Protein AF-A0A355SZS7-F1 (afdb_monomer)

Sequence (238 aa):
TENNVDLNRNWLDHTQPHPENPLYEQVHTLLCPKRIDEKAVRRLLNEGARLIAKHGQWALEDAISRGQYSHPDGFHYGGASLEWSTSTLKSIVKHDLASARQVAFVDWHTGPVGDGELIFLNFSPPRSVGRTQAEQWWGRDTLNAAHVDQLWGSKRPTRNGILFWGIEEALSTHATFAGAVVEFRSSSPKSNAADALRVSMLERWLRFEGGLDAPEAASYLAEIREDYAPNRESFRET

Secondary structure (DSSP, 8-state):
-GGGB-HHHH-S-TTSPPPP-HHHHHHHHHHS-SS-SHHHHHHHHHHHHHHHHHH-HHHHHHHHHS-BSS-TTSTTB--SS--HHHHHHHHHHHHHSTT-SEEEEEEEEE-SBSSS-EEEE--SPTTSHHHHHHHHHH-TTTT-HHHHHHHHTSPPPP-SS-HHHHHHHHHTTT-EEEEEEEEE--BPPPSSHHHHHHHHHHHHHIIIII-TTSTTHHHHHHHHHHHHS---HHHH--

Structure (mmCIF, N/CA/C/O backbone):
data_AF-A0A355SZS7-F1
#
_entry.id   AF-A0A355SZS7-F1
#
loop_
_atom_site.group_PDB
_atom_site.id
_atom_site.type_symbol
_atom_site.label_atom_id
_atom_site.label_alt_id
_atom_site.label_comp_id
_atom_site.label_asym_id
_atom_site.label_entity_id
_atom_site.label_seq_id
_atom_site.pdbx_PDB_ins_code
_atom_site.Cartn_x
_atom_site.Cartn_y
_atom_site.Cartn_z
_atom_site.occupancy
_atom_site.B_iso_or_equiv
_atom_site.auth_seq_id
_atom_site.auth_comp_id
_atom_site.auth_asym_id
_atom_site.auth_atom_id
_atom_site.pdbx_PDB_model_num
ATOM 1 N N . THR A 1 1 ? -1.736 -10.071 -3.698 1.00 75.94 1 THR A N 1
ATOM 2 C CA . THR A 1 1 ? -3.171 -10.271 -3.407 1.00 75.94 1 THR A CA 1
ATOM 3 C C . THR A 1 1 ? -3.858 -11.023 -4.538 1.00 75.94 1 THR A C 1
ATOM 5 O O . THR A 1 1 ? -3.297 -11.163 -5.636 1.00 75.94 1 THR A O 1
ATOM 8 N N . GLU A 1 2 ? -5.050 -11.554 -4.277 1.00 90.31 2 GLU A N 1
ATOM 9 C CA . GLU A 1 2 ? -5.927 -12.145 -5.286 1.00 90.31 2 GLU A CA 1
ATOM 10 C C . GLU A 1 2 ? -6.292 -11.119 -6.369 1.00 90.31 2 GLU A C 1
ATOM 12 O O . GLU A 1 2 ? -6.352 -9.921 -6.110 1.00 90.31 2 GLU A O 1
ATOM 17 N N . ASN A 1 3 ? -6.446 -11.577 -7.614 1.00 94.38 3 ASN A N 1
ATOM 18 C CA . ASN A 1 3 ? -6.935 -10.769 -8.746 1.00 94.38 3 ASN A CA 1
ATOM 19 C C . ASN A 1 3 ? -6.256 -9.400 -9.007 1.00 94.38 3 ASN A C 1
ATOM 21 O O . ASN A 1 3 ? -6.799 -8.594 -9.751 1.00 94.38 3 ASN A O 1
ATOM 25 N N . ASN A 1 4 ? -5.049 -9.161 -8.469 1.00 95.75 4 ASN A N 1
ATOM 26 C CA . ASN A 1 4 ? -4.325 -7.878 -8.510 1.00 95.75 4 ASN A CA 1
ATOM 27 C C . ASN A 1 4 ? -5.029 -6.751 -7.738 1.00 95.75 4 ASN A C 1
ATOM 29 O O . ASN A 1 4 ? -4.757 -5.575 -7.958 1.00 95.75 4 ASN A O 1
ATOM 33 N N . VAL A 1 5 ? -5.934 -7.108 -6.829 1.00 97.50 5 VAL A N 1
ATOM 34 C CA . VAL A 1 5 ? -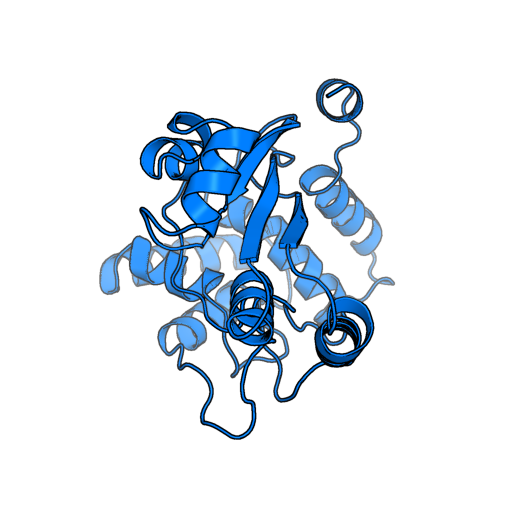6.690 -6.139 -6.049 1.00 97.50 5 VAL A CA 1
ATOM 35 C C . VAL A 1 5 ? -5.985 -5.859 -4.730 1.00 97.50 5 VAL A C 1
ATOM 37 O O . VAL A 1 5 ? -5.712 -6.768 -3.953 1.00 97.50 5 VAL A O 1
ATOM 40 N N . ASP A 1 6 ? -5.674 -4.599 -4.458 1.00 96.94 6 ASP A N 1
ATOM 41 C CA . ASP A 1 6 ? -5.185 -4.142 -3.161 1.00 96.94 6 ASP A CA 1
ATOM 42 C C . ASP A 1 6 ? -6.351 -4.162 -2.158 1.00 96.94 6 ASP A C 1
ATOM 44 O O . ASP A 1 6 ? -7.302 -3.386 -2.274 1.00 96.94 6 ASP A O 1
ATOM 48 N N . LEU A 1 7 ? -6.292 -5.050 -1.159 1.00 96.44 7 LEU A N 1
ATOM 49 C CA . LEU A 1 7 ? -7.351 -5.182 -0.150 1.00 96.44 7 LEU A CA 1
ATOM 50 C C . LEU A 1 7 ? -7.522 -3.909 0.686 1.00 96.44 7 LEU A C 1
ATOM 52 O O . LEU A 1 7 ? -8.631 -3.594 1.110 1.00 96.44 7 LEU A O 1
ATOM 56 N N . ASN A 1 8 ? -6.454 -3.124 0.834 1.00 95.88 8 ASN A N 1
ATOM 57 C CA . ASN A 1 8 ? -6.470 -1.809 1.461 1.00 95.88 8 ASN A CA 1
ATOM 58 C C . ASN A 1 8 ? -6.989 -0.710 0.509 1.00 95.88 8 ASN A C 1
ATOM 60 O O . ASN A 1 8 ? -6.865 0.478 0.801 1.00 95.88 8 ASN A O 1
ATOM 64 N N . ARG A 1 9 ? -7.564 -1.081 -0.639 1.00 97.44 9 ARG A N 1
ATOM 65 C CA . ARG A 1 9 ? -8.425 -0.251 -1.499 1.00 97.44 9 ARG A CA 1
ATOM 66 C C . ARG A 1 9 ? -9.795 -0.895 -1.746 1.00 97.44 9 ARG A C 1
ATOM 68 O O . ARG A 1 9 ? -10.680 -0.264 -2.306 1.00 97.44 9 ARG A O 1
ATOM 75 N N . ASN A 1 10 ? -9.999 -2.137 -1.317 1.00 97.81 10 ASN A N 1
ATOM 76 C CA . ASN A 1 10 ? -11.178 -2.918 -1.670 1.00 97.81 10 ASN A CA 1
ATOM 77 C C . ASN A 1 10 ? -12.319 -2.813 -0.647 1.00 97.81 10 ASN A C 1
ATOM 79 O O . ASN A 1 10 ? -13.441 -3.200 -0.953 1.00 97.81 10 ASN A O 1
ATOM 83 N N . TRP A 1 11 ? -12.100 -2.288 0.567 1.00 97.38 11 TRP A N 1
ATOM 84 C CA . TRP A 1 11 ? -13.194 -2.117 1.535 1.00 97.38 11 TRP A CA 1
ATOM 85 C C . TRP A 1 11 ? -14.069 -0.902 1.197 1.00 97.38 11 TRP A C 1
ATOM 87 O O . TRP A 1 11 ? -14.103 0.090 1.916 1.00 97.38 11 TRP A O 1
ATOM 97 N N . LEU A 1 12 ? -14.801 -0.972 0.090 1.00 95.88 12 LEU A N 1
ATOM 98 C CA . LEU A 1 12 ? -15.722 0.069 -0.357 1.00 95.88 12 LEU A CA 1
ATOM 99 C C . LEU A 1 12 ? -17.141 -0.467 -0.533 1.00 95.88 12 LEU A C 1
ATOM 101 O O . LEU A 1 12 ? -17.385 -1.679 -0.551 1.00 95.88 12 LEU A O 1
ATOM 105 N N . ASP A 1 13 ? -18.087 0.459 -0.673 1.00 95.75 13 ASP A N 1
ATOM 106 C CA . ASP A 1 13 ? -19.373 0.166 -1.293 1.00 95.75 13 ASP A CA 1
ATOM 107 C C . ASP A 1 13 ? -19.205 0.189 -2.819 1.00 95.75 13 ASP A C 1
ATOM 109 O O . ASP A 1 13 ? -19.229 1.242 -3.453 1.00 95.75 13 ASP A O 1
ATOM 113 N N . HIS A 1 14 ? -19.028 -0.992 -3.415 1.00 96.94 14 HIS A N 1
ATOM 114 C CA . HIS A 1 14 ? -18.869 -1.136 -4.865 1.00 96.94 14 HIS A CA 1
ATOM 115 C C . HIS A 1 14 ? -20.171 -0.905 -5.657 1.00 96.94 14 HIS A C 1
ATOM 117 O O . HIS A 1 14 ? -20.149 -1.022 -6.879 1.00 96.94 14 HIS A O 1
ATOM 123 N N . THR A 1 15 ? -21.296 -0.586 -5.002 1.00 96.94 15 THR A N 1
ATOM 124 C CA . THR A 1 15 ? -22.526 -0.151 -5.691 1.00 96.94 15 THR A CA 1
ATOM 125 C C . THR A 1 15 ? -22.519 1.340 -6.037 1.00 96.94 15 THR A C 1
ATOM 127 O O . THR A 1 15 ? -23.306 1.776 -6.877 1.00 96.94 15 THR A O 1
ATOM 130 N N . GLN A 1 16 ? -21.624 2.118 -5.421 1.00 97.06 16 GLN A N 1
ATOM 131 C CA . GLN A 1 16 ? -21.418 3.537 -5.708 1.00 97.06 16 GLN A CA 1
ATOM 132 C C . GLN A 1 16 ? -20.289 3.739 -6.731 1.00 97.06 16 GLN A C 1
ATOM 134 O O . GLN A 1 16 ? -19.442 2.856 -6.895 1.00 97.06 16 GLN A O 1
ATOM 139 N N . PRO A 1 17 ? -20.227 4.906 -7.405 1.00 97.25 17 PRO A N 1
ATOM 140 C CA . PRO A 1 17 ? -19.079 5.260 -8.232 1.00 97.25 17 PRO A CA 1
ATOM 141 C C . PRO A 1 17 ? -17.768 5.164 -7.442 1.00 97.25 17 PRO A C 1
ATOM 143 O O . PRO A 1 17 ? -17.672 5.653 -6.314 1.00 97.25 17 PRO A O 1
ATOM 146 N N . HIS A 1 18 ? -16.745 4.546 -8.035 1.00 97.81 18 HIS A N 1
ATOM 147 C CA . HIS A 1 18 ? -15.437 4.434 -7.391 1.00 97.81 18 HIS A CA 1
ATOM 148 C C . HIS A 1 18 ? -14.692 5.776 -7.359 1.00 97.81 18 HIS A C 1
ATOM 150 O O . HIS A 1 18 ? -14.885 6.607 -8.251 1.00 97.81 18 HIS A O 1
ATOM 156 N N . PRO A 1 19 ? -13.796 5.991 -6.375 1.00 96.50 19 PRO A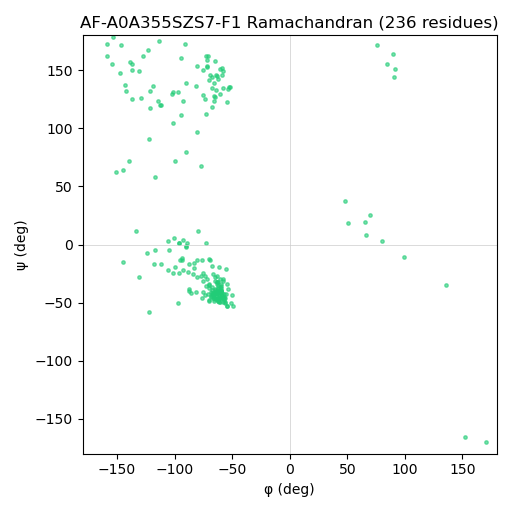 N 1
ATOM 157 C CA . PRO A 1 19 ? -12.959 7.184 -6.320 1.00 96.50 19 PRO A CA 1
ATOM 158 C C . PRO A 1 19 ? -12.152 7.397 -7.608 1.00 96.50 19 PRO A C 1
ATOM 160 O O . PRO A 1 19 ? -11.344 6.553 -8.003 1.00 96.50 19 PRO A O 1
ATOM 163 N N . GLU A 1 20 ? -12.328 8.555 -8.241 1.00 96.00 20 GLU A N 1
ATOM 164 C CA . GLU A 1 20 ? -11.634 8.892 -9.485 1.00 96.00 20 GLU A CA 1
ATOM 165 C C . GLU A 1 20 ? -10.136 9.108 -9.264 1.00 96.00 20 GLU A C 1
ATOM 167 O O . GLU A 1 20 ? -9.725 9.660 -8.239 1.00 96.00 20 GLU A O 1
ATOM 172 N N . ASN A 1 21 ? -9.318 8.740 -10.257 1.00 97.12 21 ASN A N 1
ATOM 173 C CA . ASN A 1 21 ? -7.884 9.033 -10.301 1.00 97.12 21 ASN A CA 1
ATOM 174 C C . ASN A 1 21 ? -7.395 9.439 -11.700 1.00 97.12 21 ASN A C 1
ATOM 176 O O . ASN A 1 21 ? -6.691 8.676 -12.357 1.00 97.12 21 ASN A O 1
ATOM 180 N N . PRO A 1 22 ? -7.745 10.651 -12.175 1.00 95.62 22 PRO A N 1
ATOM 181 C CA . PRO A 1 22 ? -7.471 11.059 -13.554 1.00 95.62 22 PRO A CA 1
ATOM 182 C C . PRO A 1 22 ? -5.975 11.203 -13.874 1.00 95.62 22 PRO A C 1
ATOM 184 O O . PRO A 1 22 ? -5.577 11.064 -15.028 1.00 95.62 22 PRO A O 1
ATOM 187 N N . LEU A 1 23 ? -5.119 11.473 -12.879 1.00 96.94 23 LEU A N 1
ATOM 188 C CA . LEU A 1 23 ? -3.669 11.519 -13.098 1.00 96.94 23 LEU A CA 1
ATOM 189 C C . LEU A 1 23 ? -3.069 10.112 -13.245 1.00 96.94 23 LEU A C 1
ATOM 191 O O . LEU A 1 23 ? -2.051 9.966 -13.920 1.00 96.94 23 LEU A O 1
ATOM 195 N N . TYR A 1 24 ? -3.720 9.081 -12.693 1.00 97.88 24 TYR A N 1
ATOM 196 C CA . TYR A 1 24 ? -3.267 7.700 -12.837 1.00 97.88 24 TYR A CA 1
ATOM 197 C C . TYR A 1 24 ? -3.213 7.246 -14.296 1.00 97.88 24 TYR A C 1
ATOM 199 O O . TYR A 1 24 ? -2.239 6.625 -14.702 1.00 97.88 24 TYR A O 1
ATOM 207 N N . GLU A 1 25 ? -4.204 7.632 -15.105 1.00 94.12 25 GLU A N 1
ATOM 208 C CA . GLU A 1 25 ? -4.234 7.370 -16.553 1.00 94.12 25 GLU A CA 1
ATOM 209 C C . GLU A 1 25 ? -2.923 7.794 -17.238 1.00 94.12 25 GLU A C 1
ATOM 211 O O . GLU A 1 25 ? -2.345 7.064 -18.040 1.00 94.12 25 GLU A O 1
ATOM 216 N N . GLN A 1 26 ? -2.394 8.966 -16.872 1.00 94.38 26 GLN A N 1
ATOM 217 C CA . GLN A 1 26 ? -1.168 9.497 -17.469 1.00 94.38 26 GLN A CA 1
ATOM 218 C C . GLN A 1 26 ? 0.087 8.736 -17.015 1.00 94.38 26 GLN A C 1
ATOM 220 O O . GLN A 1 26 ? 1.057 8.663 -17.772 1.00 94.38 26 GLN A O 1
ATOM 225 N N . VAL A 1 27 ? 0.089 8.166 -15.803 1.00 96.38 27 VAL A N 1
ATOM 226 C CA . VAL A 1 27 ? 1.234 7.401 -15.281 1.00 96.38 27 VAL A CA 1
ATOM 227 C C . VAL A 1 27 ? 1.155 5.909 -15.560 1.00 96.38 27 VAL A C 1
ATOM 229 O O . VAL A 1 27 ? 2.206 5.275 -15.594 1.00 96.38 27 VAL A O 1
ATOM 232 N N . HIS A 1 28 ? -0.026 5.334 -15.805 1.00 97.31 28 HIS A N 1
ATOM 233 C CA . HIS A 1 28 ? -0.208 3.885 -15.967 1.00 97.31 28 HIS A CA 1
ATOM 234 C C . HIS A 1 28 ? 0.775 3.304 -16.983 1.00 97.31 28 HIS A C 1
ATOM 236 O O . HIS A 1 28 ? 1.544 2.406 -16.651 1.00 97.31 28 HIS A O 1
ATOM 242 N N . THR A 1 29 ? 0.869 3.900 -18.174 1.00 93.00 29 THR A N 1
ATOM 243 C CA . THR A 1 29 ? 1.775 3.407 -19.229 1.00 93.00 29 THR A CA 1
ATOM 244 C C . THR A 1 29 ? 3.268 3.592 -18.928 1.00 93.00 29 THR A C 1
ATOM 246 O O . THR A 1 29 ? 4.106 3.048 -19.656 1.00 93.00 29 THR A O 1
ATOM 249 N N . LEU A 1 30 ? 3.617 4.394 -17.915 1.00 96.19 30 LEU A N 1
ATOM 250 C CA . LEU A 1 30 ? 4.983 4.553 -17.409 1.00 96.19 30 LEU A CA 1
ATOM 251 C C . LEU A 1 30 ? 5.296 3.492 -16.347 1.00 96.19 30 LEU A C 1
ATOM 253 O O . LEU A 1 30 ? 6.391 2.937 -16.357 1.00 96.19 30 LEU A O 1
ATOM 257 N N . LEU A 1 31 ? 4.328 3.199 -15.473 1.00 96.81 31 LEU A N 1
ATOM 258 C CA . LEU A 1 31 ? 4.434 2.199 -14.404 1.00 96.81 31 LEU A CA 1
ATOM 259 C C . LEU A 1 31 ? 4.299 0.760 -14.915 1.00 96.81 31 LEU A C 1
ATOM 261 O O . LEU A 1 31 ? 4.838 -0.164 -14.318 1.00 96.81 31 LEU A O 1
ATOM 265 N N . CYS A 1 32 ? 3.586 0.563 -16.023 1.00 97.00 32 CYS A N 1
ATOM 266 C CA . CYS A 1 32 ? 3.222 -0.752 -16.548 1.00 97.00 32 CYS A CA 1
ATOM 267 C C . CYS A 1 32 ? 3.841 -1.013 -17.935 1.00 97.00 32 CYS A C 1
ATOM 269 O O . CYS A 1 32 ? 3.110 -1.223 -18.908 1.00 97.00 32 CYS A O 1
ATOM 271 N N . PRO A 1 33 ? 5.179 -0.964 -18.103 1.00 95.75 33 PRO A N 1
ATOM 272 C CA . PRO A 1 33 ? 5.782 -1.225 -19.399 1.00 95.75 33 PRO A CA 1
ATOM 273 C C . PRO A 1 33 ? 5.763 -2.724 -19.726 1.00 95.75 33 PRO A C 1
ATOM 275 O O . PRO A 1 33 ? 5.922 -3.578 -18.857 1.00 95.75 33 PRO A O 1
ATOM 278 N N . LYS A 1 34 ? 5.686 -3.050 -21.020 1.00 95.44 34 LYS A N 1
ATOM 279 C CA . LYS A 1 34 ? 5.795 -4.439 -21.510 1.00 95.44 34 LYS A CA 1
ATOM 280 C C . LYS A 1 34 ? 7.187 -5.054 -21.324 1.00 95.44 34 LYS A C 1
ATOM 282 O O . LYS A 1 34 ? 7.354 -6.265 -21.419 1.00 95.44 34 LYS A O 1
ATOM 287 N N . ARG A 1 35 ? 8.206 -4.214 -21.126 1.00 94.56 35 ARG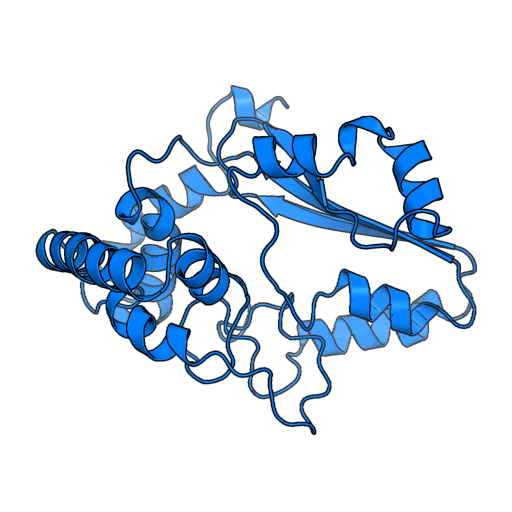 A N 1
ATOM 288 C CA . ARG A 1 35 ? 9.605 -4.595 -20.891 1.00 94.56 35 ARG A CA 1
ATOM 289 C C . ARG A 1 35 ? 10.222 -3.638 -19.885 1.00 94.56 35 ARG A C 1
ATOM 291 O O . ARG A 1 35 ? 10.026 -2.431 -20.004 1.00 94.56 35 ARG A O 1
ATOM 298 N N . ILE A 1 36 ? 10.988 -4.169 -18.940 1.00 95.12 36 ILE A N 1
ATOM 299 C CA . ILE A 1 36 ? 11.702 -3.381 -17.930 1.00 95.12 36 ILE A CA 1
ATOM 300 C C . ILE A 1 36 ? 13.161 -3.255 -18.375 1.00 95.12 36 ILE A C 1
ATOM 302 O O . ILE A 1 36 ? 14.062 -3.899 -17.847 1.00 95.12 36 ILE A O 1
ATOM 306 N N . ASP A 1 37 ? 13.370 -2.454 -19.419 1.00 95.56 37 ASP A N 1
ATOM 307 C CA . ASP A 1 37 ? 14.679 -2.175 -20.009 1.00 95.56 37 ASP A CA 1
ATOM 308 C C . ASP A 1 37 ? 15.091 -0.706 -19.805 1.00 95.56 37 ASP A C 1
ATOM 310 O O . ASP A 1 37 ? 14.325 0.130 -19.314 1.00 95.56 37 ASP A O 1
ATOM 314 N N . GLU A 1 38 ? 16.311 -0.353 -20.214 1.00 96.50 38 GLU A N 1
ATOM 315 C CA . GLU A 1 38 ? 16.805 1.023 -20.098 1.00 96.50 38 GLU A CA 1
ATOM 316 C C . GLU A 1 38 ? 15.921 2.050 -20.818 1.00 96.50 38 GLU A C 1
ATOM 318 O O . GLU A 1 38 ? 15.873 3.218 -20.429 1.00 96.50 38 GLU A O 1
ATOM 323 N N . LYS A 1 39 ? 15.239 1.659 -21.902 1.00 97.25 39 LYS A N 1
ATOM 324 C CA . LYS A 1 39 ? 14.357 2.567 -22.640 1.00 97.25 39 LYS A CA 1
ATOM 325 C C . LYS A 1 39 ? 13.105 2.863 -21.819 1.00 97.25 39 LYS A C 1
ATOM 327 O O . LYS A 1 39 ? 12.707 4.027 -21.758 1.00 97.25 39 LYS A O 1
ATOM 332 N N . ALA A 1 40 ? 12.517 1.853 -21.183 1.00 96.50 40 ALA A N 1
ATOM 333 C CA . ALA A 1 40 ? 11.403 2.027 -20.259 1.00 96.50 40 ALA A CA 1
ATOM 334 C C . ALA A 1 40 ? 11.804 2.904 -19.064 1.00 96.50 40 ALA A C 1
ATOM 336 O O . ALA A 1 40 ? 11.098 3.864 -18.763 1.00 96.50 40 ALA A O 1
ATOM 337 N N . VAL A 1 41 ? 12.976 2.660 -18.467 1.00 96.94 41 VAL A N 1
ATOM 338 C CA . VAL A 1 41 ? 13.508 3.469 -17.355 1.00 96.94 41 VAL A CA 1
ATOM 339 C C . VAL A 1 41 ? 13.726 4.927 -17.771 1.00 96.94 41 VAL A C 1
ATOM 341 O O . VAL A 1 41 ? 13.232 5.840 -17.112 1.00 96.94 41 VAL A O 1
ATOM 344 N N . ARG A 1 42 ? 14.394 5.178 -18.907 1.00 97.62 42 ARG A N 1
ATOM 345 C CA . ARG A 1 42 ? 14.588 6.545 -19.429 1.00 97.62 42 ARG A CA 1
ATOM 346 C C . ARG A 1 42 ? 13.258 7.246 -19.698 1.00 97.62 42 ARG A C 1
ATOM 348 O O . ARG A 1 42 ? 13.126 8.434 -19.414 1.00 97.62 42 ARG A O 1
ATOM 355 N N . ARG A 1 43 ? 12.267 6.528 -20.237 1.00 97.12 43 ARG A N 1
ATOM 356 C CA . ARG A 1 43 ? 10.920 7.069 -20.468 1.00 97.12 43 ARG A CA 1
ATOM 357 C C . ARG A 1 43 ? 10.232 7.425 -19.150 1.00 97.12 43 ARG A C 1
ATOM 359 O O . ARG A 1 43 ? 9.707 8.528 -19.053 1.00 97.12 43 ARG A O 1
ATOM 366 N N . LEU A 1 44 ? 10.267 6.539 -18.154 1.00 97.19 44 LEU A N 1
ATOM 367 C CA . LEU A 1 44 ? 9.701 6.782 -16.826 1.00 97.19 44 LEU A CA 1
ATOM 368 C C . LEU A 1 44 ? 10.288 8.050 -16.197 1.00 97.19 44 LEU A C 1
ATOM 370 O O . LEU A 1 44 ? 9.535 8.919 -15.772 1.00 97.19 44 LEU A O 1
ATOM 374 N N . LEU A 1 45 ? 11.616 8.194 -16.199 1.00 97.38 45 LEU A N 1
ATOM 375 C CA . LEU A 1 45 ? 12.284 9.359 -15.615 1.00 97.38 45 LEU A CA 1
ATOM 376 C C . LEU A 1 45 ? 11.949 10.658 -16.366 1.00 97.38 45 LEU A C 1
ATOM 378 O O . LEU A 1 45 ? 11.607 11.660 -15.742 1.00 97.38 45 LEU A O 1
ATOM 382 N N . ASN A 1 46 ? 11.995 10.642 -17.701 1.00 97.38 46 ASN A N 1
ATOM 383 C CA . ASN A 1 46 ? 11.752 11.837 -18.513 1.00 97.38 46 ASN A CA 1
ATOM 384 C C . ASN A 1 46 ? 10.286 12.290 -18.476 1.00 97.38 46 ASN A C 1
ATOM 386 O O . ASN A 1 46 ? 10.010 13.472 -18.269 1.00 97.38 46 ASN A O 1
ATOM 390 N N . GLU A 1 47 ? 9.338 11.374 -18.685 1.00 97.31 47 GLU A N 1
ATOM 391 C CA . GLU A 1 47 ? 7.911 11.713 -18.653 1.00 97.31 47 GLU A CA 1
ATOM 392 C C . GLU A 1 47 ? 7.437 11.975 -17.221 1.00 97.31 47 GLU A C 1
ATOM 394 O O . GLU A 1 47 ? 6.663 12.904 -16.996 1.00 97.31 47 GLU A O 1
ATOM 399 N N . GLY A 1 48 ? 7.965 11.238 -16.238 1.00 96.94 48 GLY A N 1
ATOM 400 C CA . GLY A 1 48 ? 7.738 11.505 -14.820 1.00 96.94 48 GLY A CA 1
ATOM 401 C C . GLY A 1 48 ? 8.157 12.924 -14.442 1.00 96.94 48 GLY A C 1
ATOM 402 O O . GLY A 1 48 ? 7.358 13.660 -13.872 1.00 96.94 48 GLY A O 1
ATOM 403 N N . ALA A 1 49 ? 9.349 13.369 -14.857 1.00 97.31 49 ALA A N 1
ATOM 404 C CA . ALA A 1 49 ? 9.805 14.742 -14.631 1.00 97.31 49 ALA A CA 1
ATOM 405 C C . ALA A 1 49 ? 8.877 15.795 -15.267 1.00 97.31 49 ALA A C 1
ATOM 407 O O . ALA A 1 49 ? 8.627 16.840 -14.666 1.00 97.31 49 ALA A O 1
ATOM 408 N N . ARG A 1 50 ? 8.312 15.526 -16.452 1.00 97.81 50 ARG A N 1
ATOM 409 C CA . ARG A 1 50 ? 7.326 16.424 -17.085 1.00 97.81 50 ARG A CA 1
ATOM 410 C C . ARG A 1 50 ? 6.010 16.474 -16.316 1.00 97.81 50 ARG A C 1
ATOM 412 O O . ARG A 1 50 ? 5.447 17.555 -16.151 1.00 97.81 50 ARG A O 1
ATOM 419 N N . LEU A 1 51 ? 5.526 15.331 -15.833 1.00 97.44 51 LEU A N 1
ATOM 420 C CA . LEU A 1 51 ? 4.324 15.272 -15.003 1.00 97.44 51 LEU A CA 1
ATOM 421 C C . LEU A 1 51 ? 4.540 15.991 -13.669 1.00 97.44 51 LEU A C 1
ATOM 423 O O . LEU A 1 51 ? 3.674 16.764 -13.267 1.00 97.44 51 LEU A O 1
ATOM 427 N N . ILE A 1 52 ? 5.710 15.831 -13.045 1.00 97.50 52 ILE A N 1
ATOM 428 C CA . ILE A 1 52 ? 6.110 16.571 -11.839 1.00 97.50 52 ILE A CA 1
ATOM 429 C C . ILE A 1 52 ? 6.125 18.076 -12.115 1.00 97.50 52 ILE A C 1
ATOM 431 O O . ILE A 1 52 ? 5.555 18.838 -11.341 1.00 97.50 52 ILE A O 1
ATOM 435 N N . ALA A 1 53 ? 6.711 18.521 -13.229 1.00 98.06 53 ALA A N 1
ATOM 436 C CA . ALA A 1 53 ? 6.744 19.940 -13.584 1.00 98.06 53 ALA A CA 1
ATOM 437 C C . ALA A 1 53 ? 5.340 20.536 -13.805 1.00 98.06 53 ALA A C 1
ATOM 439 O O . ALA A 1 53 ? 5.115 21.710 -13.519 1.00 98.06 53 ALA A O 1
ATOM 440 N N . LYS A 1 54 ? 4.391 19.735 -14.306 1.00 98.00 54 LYS A N 1
ATOM 441 C CA . LYS A 1 54 ? 3.021 20.170 -14.612 1.00 98.00 54 LYS A CA 1
ATOM 442 C C . LYS A 1 54 ? 2.072 20.106 -13.411 1.00 98.00 54 LYS A C 1
ATOM 444 O O . LYS A 1 54 ? 1.239 20.992 -13.250 1.00 98.00 54 LYS A O 1
ATOM 449 N N . HIS A 1 55 ? 2.152 19.041 -12.617 1.00 97.50 55 HIS A N 1
ATOM 450 C CA . HIS A 1 55 ? 1.181 18.715 -11.566 1.00 97.50 55 HIS A CA 1
ATOM 451 C C . HIS A 1 55 ? 1.753 18.848 -10.148 1.00 97.50 55 HIS A C 1
ATOM 453 O O . HIS A 1 55 ? 0.991 18.940 -9.188 1.00 97.50 55 HIS A O 1
ATOM 459 N N . GLY A 1 56 ? 3.079 18.893 -10.012 1.00 97.31 56 GLY A N 1
ATOM 460 C CA . GLY A 1 56 ? 3.792 18.865 -8.741 1.00 97.31 56 GLY A CA 1
ATOM 461 C C . GLY A 1 56 ? 4.159 17.446 -8.299 1.00 97.31 56 GLY A C 1
ATOM 462 O O . GLY A 1 56 ? 3.461 16.479 -8.601 1.00 97.31 56 GLY A O 1
ATOM 463 N N . GLN A 1 57 ? 5.257 17.340 -7.544 1.00 95.06 57 GLN A N 1
ATOM 464 C CA . GLN A 1 57 ? 5.789 16.072 -7.026 1.00 95.06 57 GLN A CA 1
ATOM 465 C C . GLN A 1 57 ? 4.733 15.287 -6.240 1.00 95.06 57 GLN A C 1
ATOM 467 O O . GLN A 1 57 ? 4.450 14.133 -6.547 1.00 95.06 57 GLN A O 1
ATOM 472 N N . TRP A 1 58 ? 4.105 15.945 -5.262 1.00 95.06 58 TRP A N 1
ATOM 473 C CA . TRP A 1 58 ? 3.126 15.301 -4.391 1.00 95.06 58 TRP A CA 1
ATOM 474 C C . TRP A 1 58 ? 1.897 14.794 -5.149 1.00 95.06 58 TRP A C 1
ATOM 476 O O . TRP A 1 58 ? 1.423 13.702 -4.869 1.00 95.06 58 TRP A O 1
ATOM 486 N N . ALA A 1 59 ? 1.396 15.549 -6.131 1.00 96.12 59 ALA A N 1
ATOM 487 C CA . ALA A 1 59 ? 0.246 15.108 -6.918 1.00 96.12 59 ALA A CA 1
ATOM 488 C C . ALA A 1 59 ? 0.545 13.799 -7.660 1.00 96.12 59 ALA A C 1
ATOM 490 O O . ALA A 1 59 ? -0.328 12.940 -7.765 1.00 96.12 59 ALA A O 1
ATOM 491 N N . LEU A 1 60 ? 1.780 13.637 -8.146 1.00 96.12 60 LEU A N 1
ATOM 492 C CA . LEU A 1 60 ? 2.212 12.412 -8.804 1.00 96.12 60 LEU A CA 1
ATOM 493 C C . LEU A 1 60 ? 2.343 11.248 -7.813 1.00 96.12 60 LEU A C 1
ATOM 495 O O . LEU A 1 60 ? 1.809 10.174 -8.076 1.00 96.12 60 LEU A O 1
ATOM 499 N N . GLU A 1 61 ? 3.006 11.461 -6.674 1.00 94.88 61 GLU A N 1
ATOM 500 C CA . GLU A 1 61 ? 3.148 10.445 -5.620 1.00 94.88 61 GLU A CA 1
ATOM 501 C C . GLU A 1 61 ? 1.788 9.970 -5.091 1.00 94.88 61 GLU A C 1
ATOM 503 O O . GLU A 1 61 ? 1.541 8.764 -4.992 1.00 94.88 61 GLU A O 1
ATOM 508 N N . ASP A 1 62 ? 0.881 10.908 -4.808 1.00 96.31 62 ASP A N 1
ATOM 509 C CA . ASP A 1 62 ? -0.485 10.623 -4.375 1.00 96.31 62 ASP A CA 1
ATOM 510 C C . ASP A 1 62 ? -1.239 9.846 -5.459 1.00 96.31 62 ASP A C 1
ATOM 512 O O . ASP A 1 62 ? -1.804 8.797 -5.167 1.00 96.31 62 ASP A O 1
ATOM 516 N N . ALA A 1 63 ? -1.180 10.268 -6.728 1.00 96.94 63 ALA A N 1
ATOM 517 C CA . ALA A 1 63 ? -1.842 9.556 -7.820 1.00 96.94 63 ALA A CA 1
ATOM 518 C C . ALA A 1 63 ? -1.358 8.109 -7.977 1.00 96.94 63 ALA A C 1
ATOM 520 O O . ALA A 1 63 ? -2.186 7.233 -8.221 1.00 96.94 63 ALA A O 1
ATOM 521 N N . ILE A 1 64 ? -0.059 7.845 -7.813 1.00 96.38 64 ILE A N 1
ATOM 522 C CA . ILE A 1 64 ? 0.508 6.491 -7.900 1.00 96.38 64 ILE A CA 1
ATOM 523 C C . ILE A 1 64 ? 0.029 5.622 -6.731 1.00 96.38 64 ILE A C 1
ATOM 525 O O . ILE A 1 64 ? -0.337 4.468 -6.935 1.00 96.38 64 ILE A O 1
ATOM 529 N N . SER A 1 65 ? 0.016 6.166 -5.514 1.00 95.00 65 SER A N 1
ATOM 530 C CA . SER A 1 65 ? -0.114 5.379 -4.280 1.00 95.00 65 SER A CA 1
ATOM 531 C C . SER A 1 65 ? -1.522 5.354 -3.675 1.00 95.00 65 SER A C 1
ATOM 533 O O . SER A 1 65 ? -1.839 4.456 -2.892 1.00 95.00 65 SER A O 1
ATOM 535 N N . ARG A 1 66 ? -2.410 6.291 -4.026 1.00 95.44 66 ARG A N 1
ATOM 536 C CA . ARG A 1 66 ? -3.763 6.392 -3.446 1.00 95.44 66 ARG A CA 1
ATOM 537 C C . ARG A 1 66 ? -4.732 5.293 -3.848 1.00 95.44 66 ARG A C 1
ATOM 539 O O . ARG A 1 66 ? -5.776 5.136 -3.217 1.00 95.44 66 ARG A O 1
ATOM 546 N N . GLY A 1 67 ? -4.376 4.507 -4.854 1.00 96.94 67 GLY A N 1
ATOM 547 C CA . GLY A 1 67 ? -5.242 3.509 -5.464 1.00 96.94 67 GLY A CA 1
ATOM 548 C C . GLY A 1 67 ? -6.073 4.061 -6.617 1.00 96.94 67 GLY A C 1
ATOM 549 O O . GLY A 1 67 ? -6.188 5.273 -6.830 1.00 96.94 67 GLY A O 1
ATOM 550 N N . GLN A 1 68 ? -6.618 3.141 -7.400 1.00 97.50 68 GLN A N 1
ATOM 551 C CA . GLN A 1 68 ? -7.372 3.431 -8.617 1.00 97.50 68 GLN A CA 1
ATOM 552 C C . GLN A 1 68 ? -8.286 2.251 -8.968 1.00 97.50 68 GLN A C 1
ATOM 554 O O . GLN A 1 68 ? -8.096 1.147 -8.463 1.00 97.50 68 GLN A O 1
ATOM 559 N N . TYR A 1 69 ? -9.282 2.489 -9.821 1.00 97.81 69 TYR A N 1
ATOM 560 C CA . TYR A 1 69 ? -10.333 1.511 -10.140 1.00 97.81 69 TYR A CA 1
ATOM 561 C C . TYR A 1 69 ? -10.602 1.392 -11.648 1.00 97.81 69 TYR A C 1
ATOM 563 O O . TYR A 1 69 ? -11.586 0.787 -12.057 1.00 97.81 69 TYR A O 1
ATOM 571 N N . SER A 1 70 ? -9.735 1.965 -12.488 1.00 97.00 70 SER A N 1
ATOM 572 C CA . SER A 1 70 ? -9.894 1.987 -13.949 1.00 97.00 70 SER A CA 1
ATOM 573 C C . SER A 1 70 ? -8.961 1.026 -14.691 1.00 97.00 70 SER A C 1
ATOM 575 O O . SER A 1 70 ? -9.269 0.628 -15.809 1.00 97.00 70 SER A O 1
ATOM 577 N N . HIS A 1 71 ? -7.848 0.623 -14.075 1.00 97.88 71 HIS A N 1
ATOM 578 C CA . HIS A 1 71 ? -6.803 -0.200 -14.682 1.00 97.88 71 HIS A CA 1
ATOM 579 C C . HIS A 1 71 ? -6.604 -1.484 -13.870 1.00 97.88 71 HIS A C 1
ATOM 581 O O . HIS A 1 71 ? -5.806 -1.492 -12.929 1.00 97.88 71 HIS A O 1
ATOM 587 N N . PRO A 1 72 ? -7.306 -2.583 -14.189 1.00 97.19 72 PRO A N 1
ATOM 588 C CA . PRO A 1 72 ? -7.192 -3.830 -13.429 1.00 97.19 72 PRO A CA 1
ATOM 589 C C . PRO A 1 72 ? -5.780 -4.442 -13.432 1.00 97.19 72 PRO A C 1
ATOM 591 O O . PRO A 1 72 ? -5.444 -5.240 -12.559 1.00 97.19 72 PRO A O 1
ATOM 594 N N . ASP A 1 73 ? -4.936 -4.048 -14.384 1.00 97.12 73 ASP A N 1
ATOM 595 C CA . ASP A 1 73 ? -3.542 -4.468 -14.536 1.00 97.12 73 ASP A CA 1
ATOM 596 C C . ASP A 1 73 ? -2.522 -3.492 -13.915 1.00 97.12 73 ASP A C 1
ATOM 598 O O . ASP A 1 73 ? -1.311 -3.688 -14.046 1.00 97.12 73 ASP A O 1
ATOM 602 N N . GLY A 1 74 ? -3.008 -2.414 -13.297 1.00 97.38 74 GLY A N 1
ATOM 603 C CA . GLY A 1 74 ? -2.201 -1.358 -12.706 1.00 97.38 74 GLY A CA 1
ATOM 604 C C . GLY A 1 74 ? -1.867 -1.589 -11.232 1.00 97.38 74 GLY A C 1
ATOM 605 O O . GLY A 1 74 ? -2.377 -2.488 -10.565 1.00 97.38 74 GLY A O 1
ATOM 606 N N . PHE A 1 75 ? -1.011 -0.719 -10.709 1.00 96.62 75 PHE A N 1
ATOM 607 C CA . PHE A 1 75 ? -0.689 -0.614 -9.286 1.00 96.62 75 PHE A CA 1
ATOM 608 C C . PHE A 1 75 ? -1.921 -0.218 -8.465 1.00 96.62 75 PHE A C 1
ATOM 610 O O . PHE A 1 75 ? -2.741 0.588 -8.916 1.00 96.62 75 PHE A O 1
ATOM 617 N N . HIS A 1 76 ? -2.002 -0.755 -7.244 1.00 96.69 76 HIS A N 1
ATOM 618 C CA . HIS A 1 76 ? -3.011 -0.417 -6.232 1.00 96.69 76 HIS A CA 1
ATOM 619 C C . HIS A 1 76 ? -4.455 -0.406 -6.768 1.00 96.69 76 HIS A C 1
ATOM 621 O O . HIS A 1 76 ? -5.263 0.453 -6.399 1.00 96.69 76 HIS A O 1
ATOM 627 N N . TYR A 1 77 ? -4.776 -1.334 -7.675 1.00 98.12 77 TYR A N 1
ATOM 628 C CA . TYR A 1 77 ? -6.129 -1.490 -8.194 1.00 98.12 77 TYR A CA 1
ATOM 629 C C . TYR A 1 77 ? -7.069 -1.930 -7.066 1.00 98.12 77 TYR A C 1
ATOM 631 O O . TYR A 1 77 ? -6.785 -2.903 -6.380 1.00 98.12 77 TYR A O 1
ATOM 639 N N . GLY A 1 78 ? -8.176 -1.225 -6.842 1.00 97.88 78 GLY A N 1
ATOM 640 C CA . GLY A 1 78 ? -9.092 -1.524 -5.733 1.00 97.88 78 GLY A CA 1
ATOM 641 C C . GLY A 1 78 ? -10.203 -2.524 -6.055 1.00 97.88 78 GLY A C 1
ATOM 642 O O . GLY A 1 78 ? -11.004 -2.834 -5.175 1.00 97.88 78 GLY A O 1
ATOM 643 N N . GLY A 1 79 ? -10.248 -3.060 -7.277 1.00 97.44 79 GLY A N 1
ATOM 644 C CA . GLY A 1 79 ? -11.243 -4.054 -7.686 1.00 97.44 79 GLY A CA 1
ATOM 645 C C . GLY A 1 79 ? -12.569 -3.450 -8.155 1.00 97.44 79 GLY A C 1
ATOM 646 O O . GLY A 1 79 ? -12.952 -2.348 -7.771 1.00 97.44 79 GLY A O 1
ATOM 647 N N . ALA A 1 80 ? -13.301 -4.200 -8.981 1.00 96.88 80 ALA A N 1
ATOM 648 C CA . ALA A 1 80 ? -14.636 -3.808 -9.448 1.00 96.88 80 ALA A CA 1
ATOM 649 C C . ALA A 1 80 ? -15.755 -4.260 -8.489 1.00 96.88 80 ALA A C 1
ATOM 651 O O . ALA A 1 80 ? -16.870 -3.750 -8.542 1.00 96.88 80 ALA A O 1
ATOM 652 N N . SER A 1 81 ? -15.445 -5.196 -7.595 1.00 97.00 81 SER A N 1
ATOM 653 C CA . SER A 1 81 ? -16.327 -5.743 -6.567 1.00 97.00 81 SER A CA 1
ATOM 654 C C . SER A 1 81 ? -15.514 -6.088 -5.322 1.00 97.00 81 SER A C 1
ATOM 656 O O . SER A 1 81 ? -14.282 -6.082 -5.362 1.00 97.00 81 SER A O 1
ATOM 658 N N . LEU A 1 82 ? -16.195 -6.441 -4.228 1.00 96.75 82 LEU A N 1
ATOM 659 C CA . LEU A 1 82 ? -15.511 -7.004 -3.068 1.00 96.75 82 LEU A CA 1
ATOM 660 C C . LEU A 1 82 ? -14.807 -8.300 -3.465 1.00 96.75 82 LEU A C 1
ATOM 662 O O . LEU A 1 82 ? -15.423 -9.198 -4.042 1.00 96.75 82 LEU A O 1
ATOM 666 N N . GLU A 1 83 ? -13.534 -8.398 -3.115 1.00 97.88 83 GLU A N 1
ATOM 667 C CA . GLU A 1 83 ? -12.787 -9.639 -3.223 1.00 97.88 83 GLU A CA 1
ATOM 668 C C . GLU A 1 83 ? -13.236 -10.633 -2.152 1.00 97.88 83 GLU A C 1
ATOM 670 O O . GLU A 1 83 ? -13.864 -10.285 -1.137 1.00 97.88 83 GLU A O 1
ATOM 675 N N . TRP A 1 84 ? -12.899 -11.901 -2.379 1.00 97.38 84 TRP A N 1
ATOM 676 C CA . TRP A 1 84 ? -13.230 -12.967 -1.444 1.00 97.38 84 TRP A CA 1
ATOM 677 C C . TRP A 1 84 ? -12.615 -12.717 -0.059 1.00 97.38 84 TRP A C 1
ATOM 679 O O . TRP A 1 84 ? -13.319 -12.888 0.941 1.00 97.38 84 TRP A O 1
ATOM 689 N N . SER A 1 85 ? -11.363 -12.245 0.031 1.00 96.88 85 SER A N 1
ATOM 690 C CA . SER A 1 85 ? -10.721 -12.003 1.333 1.00 96.88 85 SER A CA 1
ATOM 691 C C . SER A 1 85 ? -11.391 -10.862 2.092 1.00 96.88 85 SER A C 1
ATOM 693 O O . SER A 1 85 ? -11.685 -11.006 3.278 1.00 96.88 85 SER A O 1
ATOM 695 N N . THR A 1 86 ? -11.728 -9.760 1.414 1.00 96.94 86 THR A N 1
ATOM 696 C CA . THR A 1 86 ? -12.462 -8.637 2.024 1.00 96.94 86 THR A CA 1
ATOM 697 C C . THR A 1 86 ? -13.841 -9.075 2.513 1.00 96.94 86 THR A C 1
ATOM 699 O O . THR A 1 86 ? -14.246 -8.738 3.624 1.00 96.94 86 THR A O 1
ATOM 702 N N . SER A 1 87 ? -14.566 -9.861 1.712 1.00 97.19 87 SER A N 1
ATOM 703 C CA . SER A 1 87 ? -15.887 -10.395 2.078 1.00 97.19 87 SER A CA 1
ATOM 704 C C . SER A 1 87 ? -15.813 -11.357 3.269 1.00 97.19 87 SER A C 1
ATOM 706 O O . SER A 1 87 ? -16.668 -11.331 4.160 1.00 97.19 87 SER A O 1
ATOM 708 N N . THR A 1 88 ? -14.763 -12.174 3.316 1.00 97.56 88 THR A N 1
ATOM 709 C CA . THR A 1 88 ? -14.485 -13.087 4.429 1.00 97.56 88 THR A CA 1
ATOM 710 C C . THR A 1 88 ? -14.178 -12.305 5.700 1.00 97.56 88 THR A C 1
ATOM 712 O O . THR A 1 88 ? -14.794 -12.555 6.733 1.00 97.56 88 THR A O 1
ATOM 715 N N . LEU A 1 89 ? -13.318 -11.287 5.621 1.00 97.25 89 LEU A N 1
ATOM 716 C CA . LEU A 1 89 ? -12.984 -10.440 6.763 1.00 97.25 89 LEU A CA 1
ATOM 717 C C . LEU A 1 89 ? -14.202 -9.658 7.275 1.00 97.25 89 LEU A C 1
ATOM 719 O O . LEU A 1 89 ? -14.436 -9.619 8.480 1.00 97.25 89 LEU A O 1
ATOM 723 N N . LYS A 1 90 ? -15.039 -9.118 6.377 1.00 97.56 90 LYS A N 1
ATOM 724 C CA . LYS A 1 90 ? -16.339 -8.520 6.735 1.00 97.56 90 LYS A CA 1
ATOM 725 C C . LYS A 1 90 ? -17.220 -9.498 7.513 1.00 97.56 90 LYS A C 1
ATOM 727 O O . LYS A 1 90 ? -17.852 -9.108 8.494 1.00 97.56 90 LYS A O 1
ATOM 732 N N . SER A 1 91 ? -17.254 -10.761 7.093 1.00 98.19 91 SER A N 1
ATOM 733 C CA . SER A 1 91 ? -18.042 -11.802 7.758 1.00 98.19 91 SER A CA 1
ATOM 734 C C . SER A 1 91 ? -17.487 -12.134 9.145 1.00 98.19 91 SER A C 1
ATOM 736 O O . SER A 1 91 ? -18.259 -12.163 10.099 1.00 98.19 91 SER A O 1
ATOM 738 N N . ILE A 1 92 ? -16.166 -12.288 9.286 1.00 97.88 92 ILE A N 1
ATOM 739 C CA . ILE A 1 92 ? -15.493 -12.507 10.580 1.00 97.88 92 ILE A CA 1
ATOM 740 C C . ILE A 1 92 ? -15.800 -11.356 11.542 1.00 97.88 92 ILE A C 1
ATOM 742 O O . ILE A 1 92 ? -16.253 -11.587 12.658 1.00 97.88 92 ILE A O 1
ATOM 746 N N . VAL A 1 93 ? -15.637 -10.106 11.102 1.00 97.81 93 VAL A N 1
ATOM 747 C CA . VAL A 1 93 ? -15.935 -8.927 11.933 1.00 97.81 93 VAL A CA 1
ATOM 748 C C . VAL A 1 93 ? -17.397 -8.926 12.374 1.00 97.81 93 VAL A C 1
ATOM 750 O O . VAL A 1 93 ? -17.693 -8.695 13.542 1.00 97.81 93 VAL A O 1
ATOM 753 N N . LYS A 1 94 ? -18.325 -9.226 11.462 1.00 97.25 94 LYS A N 1
ATOM 754 C CA . LYS A 1 94 ? -19.757 -9.238 11.769 1.00 97.25 94 LYS A CA 1
ATOM 755 C C . LYS A 1 94 ? -20.160 -10.359 12.729 1.00 97.25 94 LYS A C 1
ATOM 757 O O . LYS A 1 94 ? -21.058 -10.146 13.538 1.00 97.25 94 LYS A O 1
ATOM 762 N N . HIS A 1 95 ? -19.584 -11.550 12.592 1.00 97.44 95 HIS A N 1
ATOM 763 C CA . HIS A 1 95 ? -20.027 -12.740 13.318 1.00 97.44 95 HIS A CA 1
ATOM 764 C C . HIS A 1 95 ? -19.202 -12.994 14.576 1.00 97.44 95 HIS A C 1
ATOM 766 O O . HIS A 1 95 ? -19.767 -13.125 15.661 1.00 97.44 95 HIS A O 1
ATOM 772 N N . ASP A 1 96 ? -17.882 -13.001 14.446 1.00 97.94 96 ASP A N 1
ATOM 773 C CA . ASP A 1 96 ? -16.978 -13.436 15.509 1.00 97.94 96 ASP A CA 1
ATOM 774 C C . ASP A 1 96 ? -16.688 -12.300 16.496 1.00 97.94 96 ASP A C 1
ATOM 776 O O . ASP A 1 96 ? -16.405 -12.548 17.668 1.00 97.94 96 ASP A O 1
ATOM 780 N N . LEU A 1 97 ? -16.810 -11.043 16.051 1.00 97.94 97 LEU A N 1
ATOM 781 C CA . LEU A 1 97 ? -16.617 -9.864 16.901 1.00 97.94 97 LEU A CA 1
ATOM 782 C C . LEU A 1 97 ? -17.935 -9.239 17.389 1.00 97.94 97 LEU A C 1
ATOM 784 O O . LEU A 1 97 ? -17.897 -8.228 18.083 1.00 97.94 97 LEU A O 1
ATOM 788 N N . ALA A 1 98 ? -19.091 -9.858 17.117 1.00 96.69 98 ALA A N 1
ATOM 789 C CA . ALA A 1 98 ? -20.418 -9.304 17.431 1.00 96.69 98 ALA A CA 1
ATOM 790 C C . ALA A 1 98 ? -20.643 -8.978 18.920 1.00 96.69 98 ALA A C 1
ATOM 792 O O . ALA A 1 98 ? -21.407 -8.078 19.264 1.00 96.69 98 ALA A O 1
ATOM 793 N N . SER A 1 99 ? -20.011 -9.739 19.819 1.00 97.38 99 SER A N 1
ATOM 794 C CA . SER A 1 99 ? -20.076 -9.525 21.271 1.00 97.38 99 SER A CA 1
ATOM 795 C C . SER A 1 99 ? -18.798 -8.916 21.849 1.00 97.38 99 SER A C 1
ATOM 797 O O . SER A 1 99 ? -18.682 -8.785 23.072 1.00 97.38 99 SER A O 1
ATOM 799 N N . ALA A 1 100 ? -17.818 -8.588 21.003 1.00 98.06 100 ALA A N 1
ATOM 800 C CA . ALA A 1 100 ? -16.595 -7.948 21.449 1.00 98.06 100 ALA A CA 1
ATOM 801 C C . ALA A 1 100 ? -16.922 -6.547 21.974 1.00 98.06 100 ALA A C 1
ATOM 803 O O . ALA A 1 100 ? -17.727 -5.818 21.406 1.00 98.06 100 ALA A O 1
ATOM 804 N N . ARG A 1 101 ? -16.291 -6.165 23.085 1.00 97.50 101 ARG A N 1
ATOM 805 C CA . ARG A 1 101 ? -16.387 -4.800 23.632 1.00 97.50 101 ARG A CA 1
ATOM 806 C C . ARG A 1 101 ? -15.160 -3.964 23.299 1.00 97.50 101 ARG A C 1
ATOM 808 O O . ARG A 1 101 ? -15.227 -2.740 23.298 1.00 97.50 101 ARG A O 1
ATOM 815 N N . GLN A 1 102 ? -14.040 -4.633 23.050 1.00 97.19 102 GLN A N 1
ATOM 816 C CA . GLN A 1 102 ? -12.752 -4.034 22.742 1.00 97.19 102 GLN A CA 1
ATOM 817 C C . GLN A 1 102 ? -12.073 -4.895 21.681 1.00 97.19 102 GLN A C 1
ATOM 819 O O . GLN A 1 102 ? -12.032 -6.117 21.821 1.00 97.19 102 GLN A O 1
ATOM 824 N N . VAL A 1 103 ? -11.559 -4.262 20.632 1.00 98.06 103 VAL A N 1
ATOM 825 C CA . VAL A 1 103 ? -10.865 -4.928 19.529 1.00 98.06 103 VAL A CA 1
ATOM 826 C C . VAL A 1 103 ? -9.528 -4.233 19.298 1.00 98.06 103 VAL A C 1
ATOM 828 O O . VAL A 1 103 ? -9.474 -3.014 19.123 1.00 98.06 103 VAL A O 1
ATOM 831 N N . ALA A 1 104 ? -8.457 -5.027 19.310 1.00 97.75 104 ALA A N 1
ATOM 832 C CA . ALA A 1 104 ? -7.117 -4.608 18.926 1.00 97.75 104 ALA A CA 1
ATOM 833 C C . ALA A 1 104 ? -6.823 -5.097 17.504 1.00 97.75 104 ALA A C 1
ATOM 835 O O . ALA A 1 104 ? -7.045 -6.269 17.200 1.00 97.75 104 ALA A O 1
ATOM 836 N N . PHE A 1 105 ? -6.329 -4.210 16.644 1.00 97.56 105 PHE A N 1
ATOM 837 C CA . PHE A 1 105 ? -6.040 -4.508 15.244 1.00 97.56 105 PHE A CA 1
ATOM 838 C C . PHE A 1 105 ? -4.576 -4.257 14.900 1.00 97.56 105 PHE A C 1
ATOM 840 O O . PHE A 1 105 ? -4.019 -3.200 15.201 1.00 97.56 105 PHE A O 1
ATOM 847 N N . VAL A 1 106 ? -3.973 -5.232 14.230 1.00 97.19 106 VAL A N 1
ATOM 848 C CA . VAL A 1 106 ? -2.618 -5.147 13.695 1.00 97.19 106 VAL A CA 1
ATOM 849 C C . VAL A 1 106 ? -2.641 -5.737 12.292 1.00 97.19 106 VAL A C 1
ATOM 851 O O . VAL A 1 106 ? -3.075 -6.873 12.111 1.00 97.19 106 VAL A O 1
ATOM 854 N N . ASP A 1 107 ? -2.186 -4.957 11.319 1.00 96.56 107 ASP A N 1
ATOM 855 C CA . ASP A 1 107 ? -2.042 -5.359 9.919 1.00 96.56 107 ASP A CA 1
ATOM 856 C C . ASP A 1 107 ? -0.579 -5.186 9.515 1.00 96.56 107 ASP A C 1
ATOM 858 O O . ASP A 1 107 ? -0.055 -4.080 9.614 1.00 96.56 107 ASP A O 1
ATOM 862 N N . TRP A 1 108 ? 0.091 -6.278 9.148 1.00 94.69 108 TRP A N 1
ATOM 863 C CA . TRP A 1 108 ? 1.544 -6.329 8.970 1.00 94.69 108 TRP A CA 1
ATOM 864 C C . TRP A 1 108 ? 1.947 -6.157 7.513 1.00 94.69 108 TRP A C 1
ATOM 866 O O . TRP A 1 108 ? 1.453 -6.864 6.636 1.00 94.69 108 TRP A O 1
ATOM 876 N N . HIS A 1 109 ? 2.909 -5.269 7.285 1.00 95.06 109 HIS A N 1
ATOM 877 C CA . HIS A 1 109 ? 3.440 -4.946 5.966 1.00 95.06 109 HIS A CA 1
ATOM 878 C C . HIS A 1 109 ? 4.962 -4.850 6.013 1.00 95.06 109 HIS A C 1
ATOM 880 O O . HIS A 1 109 ? 5.553 -4.572 7.057 1.00 95.06 109 HIS A O 1
ATOM 886 N N . THR A 1 110 ? 5.591 -5.066 4.867 1.00 94.38 110 THR A N 1
ATOM 887 C CA . THR A 1 110 ? 7.007 -4.785 4.619 1.00 94.38 110 THR A CA 1
ATOM 888 C C . THR A 1 110 ? 7.127 -3.936 3.360 1.00 94.38 110 THR A C 1
ATOM 890 O O . THR A 1 110 ? 6.206 -3.879 2.544 1.00 94.38 110 THR A O 1
ATOM 893 N N . GLY A 1 111 ? 8.274 -3.285 3.168 1.00 91.94 111 GLY A N 1
ATOM 894 C CA . GLY A 1 111 ? 8.562 -2.550 1.937 1.00 91.94 111 GLY A CA 1
ATOM 895 C C . GLY A 1 111 ? 9.187 -1.172 2.110 1.00 91.94 111 GLY A C 1
ATOM 896 O O . GLY A 1 111 ? 10.023 -0.826 1.277 1.00 91.94 111 GLY A O 1
ATOM 897 N N . PRO A 1 112 ? 8.875 -0.360 3.137 1.00 94.06 112 PRO A N 1
ATOM 898 C CA . PRO A 1 112 ? 9.551 0.925 3.304 1.00 94.06 112 PRO A CA 1
ATOM 899 C C . PRO A 1 112 ? 11.067 0.766 3.484 1.00 94.06 112 PRO A C 1
ATOM 901 O O . PRO A 1 112 ? 11.537 -0.258 3.985 1.00 94.06 112 PRO A O 1
ATOM 904 N N . VAL A 1 113 ? 11.837 1.776 3.068 1.00 94.44 113 VAL A N 1
ATOM 905 C CA . VAL A 1 113 ? 13.310 1.740 3.129 1.00 94.44 113 VAL A CA 1
ATOM 906 C C . VAL A 1 113 ? 13.762 1.721 4.573 1.00 94.44 113 VAL A C 1
ATOM 908 O O . VAL A 1 113 ? 13.395 2.623 5.321 1.00 94.44 113 VAL A O 1
ATOM 911 N N . GLY A 1 114 ? 14.606 0.767 4.945 1.00 93.25 114 GLY A N 1
ATOM 912 C CA . GLY A 1 114 ? 15.196 0.644 6.278 1.00 93.25 114 GLY A CA 1
ATOM 913 C C . GLY A 1 114 ? 15.526 -0.805 6.603 1.00 93.25 114 GLY A C 1
ATOM 914 O O . GLY A 1 114 ? 15.581 -1.641 5.701 1.00 93.25 114 GLY A O 1
ATOM 915 N N . ASP A 1 115 ? 15.791 -1.078 7.877 1.00 92.38 115 ASP A N 1
ATOM 916 C CA . ASP A 1 115 ? 16.377 -2.341 8.311 1.00 92.38 115 ASP A CA 1
ATOM 917 C C . ASP A 1 115 ? 15.831 -2.801 9.665 1.00 92.38 115 ASP A C 1
ATOM 919 O O . ASP A 1 115 ? 16.539 -2.875 10.663 1.00 92.38 115 ASP A O 1
ATOM 923 N N . GLY A 1 116 ? 14.532 -3.080 9.679 1.00 90.38 116 GLY A N 1
ATOM 924 C CA . GLY A 1 116 ? 13.820 -3.666 10.805 1.00 90.38 116 GLY A CA 1
ATOM 925 C C . GLY A 1 116 ? 13.049 -2.683 11.676 1.00 90.38 116 GLY A C 1
ATOM 926 O O . GLY A 1 116 ? 12.228 -3.098 12.493 1.00 90.38 116 GLY A O 1
ATOM 927 N N . GLU A 1 117 ? 13.235 -1.372 11.499 1.00 93.19 117 GLU A N 1
ATOM 928 C CA . GLU A 1 117 ? 12.499 -0.413 12.316 1.00 93.19 117 GLU A CA 1
ATOM 929 C C . GLU A 1 117 ? 11.009 -0.394 11.939 1.00 93.19 117 GLU A C 1
ATOM 931 O O . GLU A 1 117 ? 10.635 -0.472 10.765 1.00 93.19 117 GLU A O 1
ATOM 936 N N . LEU A 1 118 ? 10.151 -0.269 12.952 1.00 94.69 118 LEU A N 1
ATOM 937 C CA . LEU A 1 118 ? 8.700 -0.302 12.790 1.00 94.69 118 LEU A CA 1
ATOM 938 C C . LEU A 1 118 ? 8.128 1.093 12.543 1.00 94.69 118 LEU A C 1
ATOM 940 O O . LEU A 1 118 ? 8.474 2.056 13.228 1.00 94.69 118 LEU A O 1
ATOM 944 N N . ILE A 1 119 ? 7.164 1.177 11.631 1.00 96.25 119 ILE A N 1
ATOM 945 C CA . ILE A 1 119 ? 6.322 2.355 11.431 1.00 96.25 119 ILE A CA 1
ATOM 946 C C . ILE A 1 119 ? 4.889 1.982 11.795 1.00 96.25 119 ILE A C 1
ATOM 948 O O . ILE A 1 119 ? 4.305 1.064 11.225 1.00 96.25 119 ILE A O 1
ATOM 952 N N . PHE A 1 120 ? 4.298 2.725 12.730 1.00 96.56 120 PHE A N 1
ATOM 953 C CA . PHE A 1 120 ? 2.927 2.498 13.178 1.00 96.56 120 PHE A CA 1
ATOM 954 C C . PHE A 1 120 ? 1.975 3.509 12.536 1.00 96.56 120 PHE A C 1
ATOM 956 O O . PHE A 1 120 ? 1.877 4.679 12.923 1.00 96.56 120 PHE A O 1
ATOM 963 N N . LEU A 1 121 ? 1.215 3.045 11.553 1.00 94.69 121 LEU A N 1
ATOM 964 C CA . LEU A 1 121 ? 0.170 3.802 10.882 1.00 94.69 121 LEU A CA 1
ATOM 965 C C . LEU A 1 121 ? -1.169 3.594 11.604 1.00 94.69 121 LEU A C 1
ATOM 967 O O . LEU A 1 121 ? -2.031 2.828 11.175 1.00 94.69 121 LEU A O 1
ATOM 971 N N . ASN A 1 122 ? -1.363 4.304 12.719 1.00 95.94 122 ASN A N 1
ATOM 972 C CA . ASN A 1 122 ? -2.697 4.473 13.300 1.00 95.94 122 ASN A CA 1
ATOM 973 C C . ASN A 1 122 ? -3.488 5.496 12.466 1.00 95.94 122 ASN A C 1
ATOM 975 O O . ASN A 1 122 ? -2.993 6.602 12.196 1.00 95.94 122 ASN A O 1
ATOM 979 N N . PHE A 1 123 ? -4.701 5.121 12.059 1.00 94.88 123 PHE A N 1
ATOM 980 C CA . PHE A 1 123 ? -5.589 5.980 11.274 1.00 94.88 123 PHE A CA 1
ATOM 981 C C . PHE A 1 123 ? -6.752 6.573 12.077 1.00 94.88 123 PHE A C 1
ATOM 983 O O . PHE A 1 123 ? -7.482 7.404 11.536 1.00 94.88 123 PHE A O 1
ATOM 990 N N . SER A 1 124 ? -6.917 6.192 13.347 1.00 94.62 124 SER A N 1
ATOM 991 C CA . SER A 1 124 ? -7.963 6.758 14.199 1.00 94.62 124 SER A CA 1
ATOM 992 C C . SER A 1 124 ? -7.743 8.273 14.389 1.00 94.62 124 SER A C 1
ATOM 994 O O . SER A 1 124 ? -6.598 8.721 14.544 1.00 94.62 124 SER A O 1
ATOM 996 N N . PRO A 1 125 ? -8.811 9.093 14.425 1.00 93.12 125 PRO A N 1
ATOM 997 C CA . PRO A 1 125 ? -8.686 10.543 14.556 1.00 93.12 125 PRO A CA 1
ATOM 998 C C . PRO A 1 125 ? -7.930 10.975 15.825 1.00 93.12 125 PRO A C 1
ATOM 1000 O O . PRO A 1 125 ? -8.049 10.314 16.865 1.00 93.12 125 PRO A O 1
ATOM 1003 N N . PRO A 1 126 ? -7.212 12.115 15.808 1.00 91.81 126 PRO A N 1
ATOM 1004 C CA . PRO A 1 126 ? -6.582 12.662 17.007 1.00 91.81 126 PRO A CA 1
ATOM 1005 C C . PRO A 1 126 ? -7.573 12.800 18.171 1.00 91.81 126 PRO A C 1
ATOM 1007 O O . PRO A 1 126 ? -8.673 13.321 17.989 1.00 91.81 126 PRO A O 1
ATOM 1010 N N . ARG A 1 127 ? -7.160 12.389 19.379 1.00 92.88 127 ARG A N 1
ATOM 1011 C CA . ARG A 1 127 ? -7.973 12.397 20.619 1.00 92.88 127 ARG A CA 1
ATOM 1012 C C . ARG A 1 127 ? -9.176 11.436 20.638 1.00 92.88 127 ARG A C 1
ATOM 1014 O O . ARG A 1 127 ? -9.966 11.495 21.576 1.00 92.88 127 ARG A O 1
ATOM 1021 N N . SER A 1 128 ? -9.329 10.560 19.644 1.00 95.88 128 SER A N 1
ATOM 1022 C CA . SER A 1 128 ? -10.287 9.446 19.713 1.00 95.88 128 SER A CA 1
ATOM 1023 C C . SER A 1 128 ? -9.832 8.373 20.712 1.00 95.88 128 SER A C 1
ATOM 1025 O O . SER A 1 128 ? -8.648 8.289 21.043 1.00 95.88 128 SER A O 1
ATOM 1027 N N . VAL A 1 129 ? -10.757 7.508 21.145 1.00 95.50 129 VAL A N 1
ATOM 1028 C CA . VAL A 1 129 ? -10.440 6.353 22.007 1.00 95.50 129 VAL A CA 1
ATOM 1029 C C . VAL A 1 129 ? -9.383 5.458 21.354 1.00 95.50 129 VAL A C 1
ATOM 1031 O O . VAL A 1 129 ? -8.398 5.114 22.004 1.00 95.50 129 VAL A O 1
ATOM 1034 N N . GLY A 1 130 ? -9.540 5.155 20.060 1.00 96.88 130 GLY A N 1
ATOM 1035 C CA . GLY A 1 130 ? -8.591 4.334 19.305 1.00 96.88 130 GLY A CA 1
ATOM 1036 C C . GLY A 1 130 ? -7.192 4.941 19.248 1.00 96.88 130 GLY A C 1
ATOM 1037 O O . GLY A 1 130 ? -6.200 4.247 19.474 1.00 96.88 130 GLY A O 1
ATOM 1038 N N . ARG A 1 131 ? -7.104 6.262 19.049 1.00 97.12 131 ARG A N 1
ATOM 1039 C CA . ARG A 1 131 ? -5.830 6.987 19.077 1.00 97.12 131 ARG A CA 1
ATOM 1040 C C . ARG A 1 131 ? -5.191 6.973 20.463 1.00 97.12 131 ARG A C 1
ATOM 1042 O O . ARG A 1 131 ? -4.010 6.671 20.576 1.00 97.12 131 ARG A O 1
ATOM 1049 N N . THR A 1 132 ? -5.946 7.292 21.513 1.00 97.38 132 THR A N 1
ATOM 1050 C CA . THR A 1 132 ? 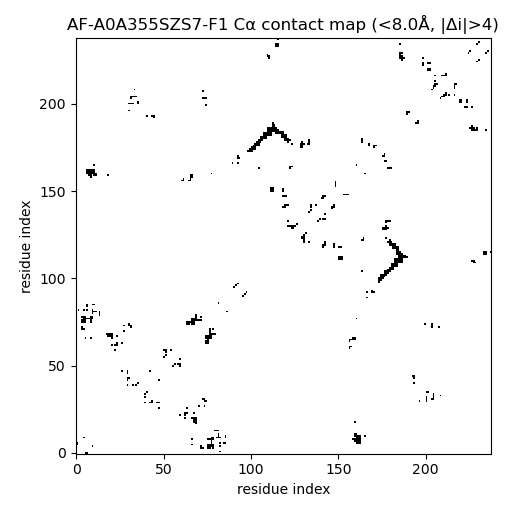-5.428 7.295 22.890 1.00 97.38 132 THR A CA 1
ATOM 1051 C C . THR A 1 132 ? -4.936 5.913 23.305 1.00 97.38 132 THR A C 1
ATOM 1053 O O . THR A 1 132 ? -3.877 5.807 23.918 1.00 97.38 132 THR A O 1
ATOM 1056 N N . GLN A 1 133 ? -5.658 4.855 22.935 1.00 97.75 133 GLN A N 1
ATOM 1057 C CA . GLN A 1 133 ? -5.247 3.486 23.225 1.00 97.75 133 GLN A CA 1
ATOM 1058 C C . GLN A 1 133 ? -3.969 3.096 22.467 1.00 97.75 133 GLN A C 1
ATOM 1060 O O . GLN A 1 133 ? -3.063 2.523 23.067 1.00 97.75 133 GLN A O 1
ATOM 1065 N N . ALA A 1 134 ? -3.853 3.458 21.186 1.00 97.62 134 ALA A N 1
ATOM 1066 C CA . ALA A 1 134 ? -2.638 3.229 20.404 1.00 97.62 134 ALA A CA 1
ATOM 1067 C C . ALA A 1 134 ? -1.426 3.999 20.970 1.00 97.62 134 ALA A C 1
ATOM 1069 O O . ALA A 1 134 ? -0.326 3.454 21.039 1.00 97.62 134 ALA A O 1
ATOM 1070 N N . GLU A 1 135 ? -1.616 5.241 21.436 1.00 97.56 135 GLU A N 1
ATOM 1071 C CA . GLU A 1 135 ? -0.561 6.024 22.102 1.00 97.56 135 GLU A CA 1
ATOM 1072 C C . GLU A 1 135 ? -0.094 5.378 23.414 1.00 97.56 135 GLU A C 1
ATOM 1074 O O . GLU A 1 135 ? 1.082 5.488 23.754 1.00 97.56 135 GLU A O 1
ATOM 1079 N N . GLN A 1 136 ? -0.982 4.693 24.141 1.00 97.62 136 GLN A N 1
ATOM 1080 C CA . GLN A 1 136 ? -0.606 3.921 25.330 1.00 97.62 136 GLN A CA 1
ATOM 1081 C C . GLN A 1 136 ? 0.201 2.666 24.980 1.00 97.62 136 GLN A C 1
ATOM 1083 O O . GLN A 1 136 ? 1.075 2.284 25.752 1.00 97.62 136 GLN A O 1
ATOM 1088 N N . TRP A 1 137 ? -0.084 2.022 23.844 1.00 97.31 137 TRP A N 1
ATOM 1089 C CA . TRP A 1 137 ? 0.623 0.812 23.414 1.00 97.31 137 TRP A CA 1
ATOM 1090 C C . TRP A 1 137 ? 2.015 1.099 22.855 1.00 97.31 137 TRP A C 1
ATOM 1092 O O . TRP A 1 137 ? 2.968 0.414 23.216 1.00 97.31 137 TRP A O 1
ATOM 1102 N N . TRP A 1 138 ? 2.136 2.098 21.980 1.00 96.75 138 TRP A N 1
ATOM 1103 C CA . TRP A 1 138 ? 3.352 2.316 21.184 1.00 96.75 138 TRP A CA 1
ATOM 1104 C C . TRP A 1 138 ? 4.058 3.641 21.470 1.00 96.75 138 TRP A C 1
ATOM 1106 O O . TRP A 1 138 ? 5.143 3.887 20.948 1.00 96.75 138 TRP A O 1
ATOM 1116 N N . GLY A 1 139 ? 3.472 4.488 22.316 1.00 97.12 139 GLY A N 1
ATOM 1117 C CA . GLY A 1 139 ? 4.004 5.801 22.658 1.00 97.12 139 GLY A CA 1
ATOM 1118 C C . GLY A 1 139 ? 3.499 6.906 21.730 1.00 97.12 139 GLY A C 1
ATOM 1119 O O . GLY A 1 139 ? 3.303 6.727 20.527 1.00 97.12 139 GLY A O 1
ATOM 1120 N N . ARG A 1 140 ? 3.288 8.095 22.302 1.00 95.62 140 ARG A N 1
ATOM 1121 C CA . ARG A 1 140 ? 2.780 9.259 21.561 1.00 95.62 140 ARG A CA 1
ATOM 1122 C C . ARG A 1 140 ? 3.749 9.745 20.484 1.00 95.62 140 ARG A C 1
ATOM 1124 O O . ARG A 1 140 ? 3.297 10.116 19.401 1.00 95.62 140 ARG A O 1
ATOM 1131 N N . ASP A 1 141 ? 5.046 9.728 20.772 1.00 95.62 141 ASP A N 1
ATOM 1132 C CA . ASP A 1 141 ? 6.077 10.213 19.849 1.00 95.62 141 ASP A CA 1
ATOM 1133 C C . ASP A 1 141 ? 6.225 9.288 18.636 1.00 95.62 141 ASP A C 1
ATOM 1135 O O . ASP A 1 141 ? 6.307 9.769 17.508 1.00 95.62 141 ASP A O 1
ATOM 1139 N N . THR A 1 142 ? 6.108 7.974 18.840 1.00 95.19 142 THR A N 1
ATOM 1140 C CA . THR A 1 142 ? 6.084 6.958 17.774 1.00 95.19 142 THR A CA 1
ATOM 1141 C C . THR A 1 142 ? 4.929 7.171 16.790 1.00 95.19 142 THR A C 1
ATOM 1143 O O . THR A 1 142 ? 5.061 6.918 15.596 1.00 95.19 142 THR A O 1
ATOM 1146 N N . LEU A 1 143 ? 3.783 7.670 17.267 1.00 95.50 143 LEU A N 1
ATOM 1147 C CA . LEU A 1 143 ? 2.606 7.953 16.434 1.00 95.50 143 LEU A CA 1
ATOM 1148 C C . LEU A 1 143 ? 2.558 9.397 15.914 1.00 95.50 143 LEU A C 1
ATOM 1150 O O . LEU A 1 143 ? 1.559 9.803 15.301 1.00 95.50 143 LEU A O 1
ATOM 1154 N N . ASN A 1 144 ? 3.584 10.205 16.184 1.00 93.50 144 ASN A N 1
ATOM 1155 C CA . ASN A 1 144 ? 3.663 11.569 15.683 1.00 93.50 144 ASN A CA 1
ATOM 1156 C C . ASN A 1 144 ? 3.753 11.562 14.149 1.00 93.50 144 ASN A C 1
ATOM 1158 O O . ASN A 1 144 ? 4.553 10.832 13.570 1.00 93.50 144 ASN A O 1
ATOM 1162 N N . ALA A 1 145 ? 2.948 12.393 13.481 1.00 91.25 145 ALA A N 1
ATOM 1163 C CA . ALA A 1 145 ? 2.892 12.419 12.020 1.00 91.25 145 ALA A CA 1
ATOM 1164 C C . ALA A 1 145 ? 4.248 12.755 11.376 1.00 91.25 145 ALA A C 1
ATOM 1166 O O . ALA A 1 145 ? 4.623 12.110 10.409 1.00 91.25 145 ALA A O 1
ATOM 1167 N N . ALA A 1 146 ? 5.012 13.697 11.942 1.00 91.94 146 ALA A N 1
ATOM 1168 C CA . ALA A 1 146 ? 6.324 14.056 11.406 1.00 91.94 146 ALA A CA 1
ATOM 1169 C C . ALA A 1 146 ? 7.338 12.912 11.554 1.00 91.94 146 ALA A C 1
ATOM 1171 O O . ALA A 1 146 ? 8.146 12.693 10.657 1.00 91.94 146 ALA A O 1
ATOM 1172 N N . HIS A 1 147 ? 7.271 12.166 12.662 1.00 93.75 147 HIS A N 1
ATOM 1173 C CA . HIS A 1 147 ? 8.110 10.987 12.870 1.00 93.75 147 HIS A CA 1
ATOM 1174 C C . HIS A 1 147 ? 7.760 9.871 11.879 1.00 93.75 147 HIS A C 1
ATOM 1176 O O . HIS A 1 147 ? 8.643 9.317 11.228 1.00 93.75 147 HIS A O 1
ATOM 1182 N N . VAL A 1 148 ? 6.466 9.594 11.704 1.00 94.12 148 VAL A N 1
ATOM 1183 C CA . VAL A 1 148 ? 5.988 8.607 10.731 1.00 94.12 148 VAL A CA 1
ATOM 1184 C C . VAL A 1 148 ? 6.389 8.988 9.306 1.00 94.12 148 VAL A C 1
ATOM 1186 O O . VAL A 1 148 ? 6.944 8.153 8.601 1.00 94.12 148 VAL A O 1
ATOM 1189 N N . ASP A 1 149 ? 6.148 10.232 8.888 1.00 91.88 149 ASP A N 1
ATOM 1190 C CA . ASP A 1 149 ? 6.475 10.701 7.536 1.00 91.88 149 ASP A CA 1
ATOM 1191 C C . ASP A 1 149 ? 7.991 10.629 7.271 1.00 91.88 149 ASP A C 1
ATOM 1193 O O . ASP A 1 149 ? 8.415 10.289 6.167 1.00 91.88 149 ASP A O 1
ATOM 1197 N N . GLN A 1 150 ? 8.823 10.890 8.290 1.00 92.25 150 GLN A N 1
ATOM 1198 C CA . GLN A 1 150 ? 10.276 10.740 8.195 1.00 92.25 150 GLN A CA 1
ATOM 1199 C C . GLN A 1 150 ? 10.688 9.286 7.935 1.00 92.25 150 GLN A C 1
ATOM 1201 O O . GLN A 1 150 ? 11.528 9.044 7.071 1.00 92.25 150 GLN A O 1
ATOM 1206 N N . LEU A 1 151 ? 10.119 8.326 8.670 1.00 92.38 151 LEU A N 1
ATOM 1207 C CA . LEU A 1 151 ? 10.433 6.905 8.491 1.00 92.38 151 LEU A CA 1
ATOM 1208 C C . LEU A 1 151 ? 9.874 6.350 7.175 1.00 92.38 151 LEU A C 1
ATOM 1210 O O . LEU A 1 151 ? 10.498 5.496 6.550 1.00 92.38 151 LEU A O 1
ATOM 1214 N N . TRP A 1 152 ? 8.711 6.845 6.753 1.00 87.00 152 TRP A N 1
ATOM 1215 C CA . TRP A 1 152 ? 8.060 6.457 5.504 1.00 87.00 152 TRP A CA 1
ATOM 1216 C C . TRP A 1 152 ? 8.765 7.036 4.268 1.00 87.00 152 TRP A C 1
ATOM 1218 O O . TRP A 1 152 ? 8.687 6.471 3.180 1.00 87.00 152 TRP A O 1
ATOM 1228 N N . GLY A 1 153 ? 9.448 8.174 4.423 1.00 85.69 153 GLY A N 1
ATOM 1229 C CA . GLY A 1 153 ? 10.126 8.887 3.338 1.00 85.69 153 GLY A CA 1
ATOM 1230 C C . GLY A 1 153 ? 9.198 9.745 2.469 1.00 85.69 153 GLY A C 1
ATOM 1231 O O . GLY A 1 153 ? 9.658 10.354 1.507 1.00 85.69 153 GLY A O 1
ATOM 1232 N N . SER A 1 154 ? 7.905 9.820 2.798 1.00 84.00 154 SER A N 1
ATOM 1233 C CA . SER A 1 154 ? 6.936 10.738 2.190 1.00 84.00 154 SER A CA 1
ATOM 1234 C C . SER A 1 154 ? 5.739 10.943 3.126 1.00 84.00 154 SER A C 1
ATOM 1236 O O . SER A 1 154 ? 5.604 10.274 4.150 1.00 84.00 154 SER A O 1
ATOM 1238 N N . LYS A 1 155 ? 4.859 11.880 2.768 1.00 86.44 155 LYS A N 1
ATOM 1239 C CA . LYS A 1 155 ? 3.590 12.106 3.465 1.00 86.44 155 LYS A CA 1
ATOM 1240 C C . LYS A 1 155 ? 2.617 10.969 3.172 1.00 86.44 155 LYS A C 1
ATOM 1242 O O . LYS A 1 155 ? 2.705 10.290 2.149 1.00 86.44 155 LYS A O 1
ATOM 1247 N N . ARG A 1 156 ? 1.624 10.801 4.044 1.00 85.50 156 ARG A N 1
ATOM 1248 C CA . ARG A 1 156 ? 0.546 9.824 3.835 1.00 85.50 156 ARG A CA 1
ATOM 1249 C C . ARG A 1 156 ? -0.322 10.195 2.619 1.00 85.50 156 ARG A C 1
ATOM 1251 O O . ARG A 1 156 ? -0.892 11.288 2.615 1.00 85.50 156 ARG A O 1
ATOM 1258 N N . PRO A 1 157 ? -0.469 9.302 1.624 1.00 88.31 157 PRO A N 1
ATOM 1259 C CA . PRO A 1 157 ? -1.361 9.526 0.490 1.00 88.31 157 PRO A CA 1
ATOM 1260 C C . PRO A 1 157 ? -2.822 9.578 0.920 1.00 88.31 157 PRO A C 1
ATOM 1262 O O . PRO A 1 157 ? -3.217 8.978 1.926 1.00 88.31 157 PRO A O 1
ATOM 1265 N N . THR A 1 158 ? -3.645 10.213 0.095 1.00 89.69 158 THR A N 1
ATOM 1266 C CA . THR A 1 158 ? -5.094 10.032 0.142 1.00 89.69 158 THR A CA 1
ATOM 1267 C C . THR A 1 158 ? -5.378 8.550 -0.071 1.00 89.69 158 THR A C 1
ATOM 1269 O O . THR A 1 158 ? -4.780 7.926 -0.936 1.00 89.69 158 THR A O 1
ATOM 1272 N N . ARG A 1 159 ? -6.258 7.928 0.707 1.00 93.31 159 ARG A N 1
ATOM 1273 C CA . ARG A 1 159 ? -6.645 6.527 0.488 1.00 93.31 159 ARG A CA 1
ATOM 1274 C C . ARG A 1 159 ? -8.141 6.388 0.699 1.00 93.31 159 ARG A C 1
ATOM 1276 O O . ARG A 1 159 ? -8.752 7.205 1.377 1.00 93.31 159 ARG A O 1
ATOM 1283 N N . ASN A 1 160 ? -8.710 5.348 0.109 1.00 94.75 160 ASN A N 1
ATOM 1284 C CA . ASN A 1 160 ? -10.097 4.940 0.294 1.00 94.75 160 ASN A CA 1
ATOM 1285 C C . ASN A 1 160 ? -10.112 3.421 0.446 1.00 94.75 160 ASN A C 1
ATOM 1287 O O . ASN A 1 160 ? -9.248 2.758 -0.121 1.00 94.75 160 ASN A O 1
ATOM 1291 N N . GLY A 1 161 ? -11.069 2.881 1.194 1.00 95.88 161 GLY A N 1
ATOM 1292 C CA . GLY A 1 161 ? -11.255 1.434 1.308 1.00 95.88 161 GLY A CA 1
ATOM 1293 C C . GLY A 1 161 ? -10.171 0.683 2.080 1.00 95.88 161 GLY A C 1
ATOM 1294 O O . GLY A 1 161 ? -9.966 -0.505 1.842 1.00 95.88 161 GLY A O 1
ATOM 1295 N N . ILE A 1 162 ? -9.483 1.369 2.996 1.00 96.62 162 ILE A N 1
ATOM 1296 C CA . ILE A 1 162 ? -8.516 0.766 3.921 1.00 96.62 162 ILE A CA 1
ATOM 1297 C C . ILE A 1 162 ? -9.255 -0.148 4.902 1.00 96.62 162 ILE A C 1
ATOM 1299 O O . ILE A 1 162 ? -10.262 0.260 5.487 1.00 96.62 162 ILE A O 1
ATOM 1303 N N . LEU A 1 163 ? -8.718 -1.350 5.136 1.00 97.12 163 LEU A N 1
ATOM 1304 C CA . LEU A 1 163 ? -9.312 -2.342 6.039 1.00 97.12 163 LEU A CA 1
ATOM 1305 C C . LEU A 1 163 ? -9.500 -1.780 7.454 1.00 97.12 163 LEU A C 1
ATOM 1307 O O . LEU A 1 163 ? -10.563 -1.947 8.040 1.00 97.12 163 LEU A O 1
ATOM 1311 N N . PHE A 1 164 ? -8.503 -1.049 7.968 1.00 97.62 164 PHE A N 1
ATOM 1312 C CA . PHE A 1 164 ? -8.558 -0.382 9.273 1.00 97.62 164 PHE A CA 1
ATOM 1313 C C . PHE A 1 164 ? -9.841 0.439 9.461 1.00 97.62 164 PHE A C 1
ATOM 1315 O O . PHE A 1 164 ? -10.555 0.241 10.440 1.00 97.62 164 PHE A O 1
ATOM 1322 N N . TRP A 1 165 ? -10.150 1.338 8.518 1.00 96.75 165 TRP A N 1
ATOM 1323 C CA . TRP A 1 165 ? -11.344 2.187 8.595 1.00 96.75 165 TRP A CA 1
ATOM 1324 C C . TRP A 1 165 ? -12.619 1.365 8.498 1.00 96.75 165 TRP A C 1
ATOM 1326 O O . TRP A 1 165 ? -13.555 1.587 9.257 1.00 96.75 165 TRP A O 1
ATOM 1336 N N . GLY A 1 166 ? -12.630 0.389 7.591 1.00 96.81 166 GLY A N 1
ATOM 1337 C CA . GLY A 1 166 ? -13.772 -0.484 7.393 1.00 96.81 166 GLY A CA 1
ATOM 1338 C C . GLY A 1 166 ? -14.153 -1.292 8.633 1.00 96.81 166 GLY A C 1
ATOM 1339 O O . GLY A 1 166 ? -15.334 -1.434 8.949 1.00 96.81 166 GLY A O 1
ATOM 1340 N N . ILE A 1 167 ? -13.153 -1.805 9.350 1.00 97.56 167 ILE A N 1
ATOM 1341 C CA . ILE A 1 167 ? -13.348 -2.567 10.586 1.00 97.56 167 ILE A CA 1
ATOM 1342 C C . ILE A 1 167 ? -13.736 -1.633 11.740 1.00 97.56 167 ILE A C 1
ATOM 1344 O O . ILE A 1 167 ? -14.663 -1.951 12.484 1.00 97.56 167 ILE A O 1
ATOM 1348 N N . GLU A 1 168 ? -13.074 -0.476 11.871 1.00 96.88 168 GLU A N 1
ATOM 1349 C CA . GLU A 1 168 ? -13.407 0.542 12.881 1.00 96.88 168 GLU A CA 1
ATOM 1350 C C . GLU A 1 168 ? -14.872 0.990 12.752 1.00 96.88 168 GLU A C 1
ATOM 135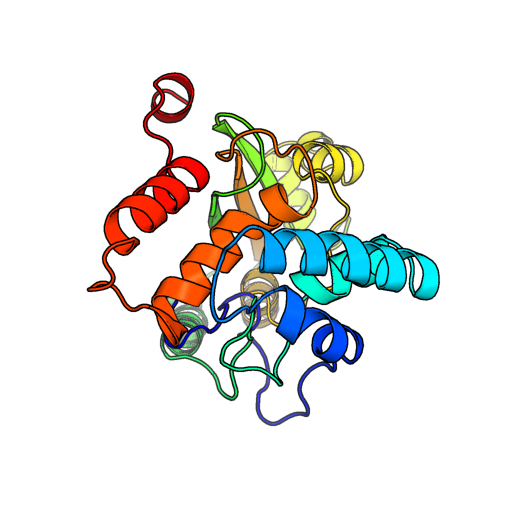2 O O . GLU A 1 168 ? -15.609 1.011 13.739 1.00 96.88 168 GLU A O 1
ATOM 1357 N N . GLU A 1 169 ? -15.324 1.271 11.527 1.00 96.25 169 GLU A N 1
ATOM 1358 C CA . GLU A 1 169 ? -16.706 1.650 11.233 1.00 96.25 169 GLU A CA 1
ATOM 1359 C C . GLU A 1 169 ? -17.695 0.530 11.586 1.00 96.25 169 GLU A C 1
ATOM 1361 O O . GLU A 1 169 ? -18.675 0.777 12.296 1.00 96.25 169 GLU A O 1
ATOM 1366 N N . ALA A 1 170 ? -17.425 -0.708 11.156 1.00 96.81 170 ALA A N 1
ATOM 1367 C CA . ALA A 1 170 ? -18.309 -1.854 11.387 1.00 96.81 170 ALA A CA 1
ATOM 1368 C C . ALA A 1 170 ? -18.541 -2.155 12.881 1.00 96.81 170 ALA A C 1
ATOM 1370 O O . ALA A 1 170 ? -19.603 -2.655 13.260 1.00 96.81 170 ALA A O 1
ATOM 1371 N N . LEU A 1 171 ? -17.564 -1.836 13.731 1.00 97.19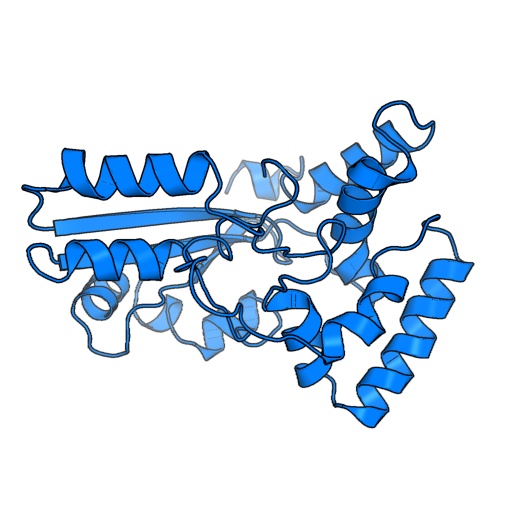 171 LEU A N 1
ATOM 1372 C CA . LEU A 1 171 ? -17.597 -2.082 15.174 1.00 97.19 171 LEU A CA 1
ATOM 1373 C C . LEU A 1 171 ? -18.084 -0.882 16.003 1.00 97.19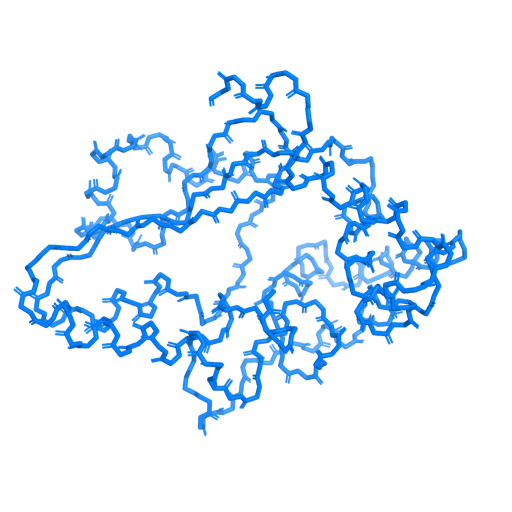 171 LEU A C 1
ATOM 1375 O O . LEU A 1 171 ? -18.420 -1.043 17.178 1.00 97.19 171 LEU A O 1
ATOM 1379 N N . SER A 1 172 ? -18.163 0.306 15.396 1.00 95.56 172 SER A N 1
ATOM 1380 C CA . SER A 1 172 ? -18.366 1.599 16.073 1.00 95.56 172 SER A CA 1
ATOM 1381 C C . SER A 1 172 ? -19.604 1.695 16.976 1.00 95.56 172 SER A C 1
ATOM 1383 O O . SER A 1 172 ? -19.655 2.537 17.873 1.00 95.56 172 SER A O 1
ATOM 1385 N N . THR A 1 173 ? -20.605 0.837 16.767 1.00 95.94 173 THR A N 1
ATOM 1386 C CA . THR A 1 173 ? -21.863 0.832 17.530 1.00 95.94 173 THR A CA 1
ATOM 1387 C C . THR A 1 173 ? -21.792 0.077 18.857 1.00 95.94 173 THR A C 1
ATOM 1389 O O . THR A 1 173 ? -22.647 0.300 19.713 1.00 95.94 173 THR A O 1
ATOM 1392 N N . HIS A 1 174 ? -20.818 -0.821 19.045 1.00 96.94 174 HIS A N 1
ATOM 1393 C CA . HIS A 1 174 ? -20.804 -1.740 20.194 1.00 96.94 174 HIS A CA 1
ATOM 1394 C C . HIS A 1 174 ? -19.416 -2.062 20.763 1.00 96.94 174 HIS A C 1
ATOM 1396 O O . HIS A 1 174 ? -19.342 -2.554 21.892 1.00 96.94 174 HIS A O 1
ATOM 1402 N N . ALA A 1 175 ? -18.329 -1.765 20.046 1.00 97.69 175 ALA A N 1
ATOM 1403 C CA . ALA A 1 175 ? -16.973 -2.019 20.516 1.00 97.69 175 ALA A CA 1
ATOM 1404 C C . ALA A 1 175 ? -16.069 -0.794 20.356 1.00 97.69 175 ALA A C 1
ATOM 1406 O O . ALA A 1 175 ? -16.194 -0.010 19.417 1.00 97.69 175 ALA A O 1
ATOM 1407 N N . THR A 1 176 ? -15.099 -0.656 21.257 1.00 96.94 176 THR A N 1
ATOM 1408 C CA . THR A 1 176 ? -13.965 0.245 21.034 1.00 96.94 176 THR A CA 1
ATOM 1409 C C . THR A 1 176 ? -12.934 -0.445 20.151 1.00 96.94 176 THR A C 1
ATOM 1411 O O . THR A 1 176 ? -12.580 -1.596 20.411 1.00 96.94 176 THR A O 1
ATOM 1414 N N . PHE A 1 177 ? -12.399 0.271 19.170 1.00 98.00 177 PHE A N 1
ATOM 1415 C CA . PHE A 1 177 ? -11.385 -0.228 18.249 1.00 98.00 177 PHE A CA 1
ATOM 1416 C C . PHE A 1 177 ? -10.099 0.591 18.375 1.00 98.00 177 PHE A C 1
ATOM 1418 O O . PHE A 1 177 ? -10.148 1.818 18.471 1.00 98.00 177 PHE A O 1
ATOM 1425 N N . ALA A 1 178 ? -8.952 -0.082 18.399 1.00 98.06 178 ALA A N 1
ATOM 1426 C CA . ALA A 1 178 ? -7.636 0.544 18.398 1.00 98.06 178 ALA A CA 1
ATOM 1427 C C . ALA A 1 178 ? -6.638 -0.344 17.655 1.00 98.06 178 ALA A C 1
ATOM 1429 O O . ALA A 1 178 ? -6.735 -1.568 17.698 1.00 98.06 178 ALA A O 1
ATOM 1430 N N . GLY A 1 179 ? -5.653 0.250 16.988 1.00 97.31 179 GLY A N 1
ATOM 1431 C CA . GLY A 1 179 ? -4.705 -0.535 16.208 1.00 97.31 179 GLY A CA 1
ATOM 1432 C C . GLY A 1 179 ? -3.788 0.289 15.325 1.00 97.31 179 GLY A C 1
ATOM 1433 O O . GLY A 1 179 ? -3.793 1.520 15.385 1.00 97.31 179 GLY A O 1
ATOM 1434 N N . ALA A 1 180 ? -3.057 -0.388 14.450 1.00 96.88 180 ALA A N 1
ATOM 1435 C CA . ALA A 1 180 ? -2.291 0.240 13.383 1.00 96.88 180 ALA A CA 1
ATOM 1436 C C . ALA A 1 180 ? -2.084 -0.733 12.221 1.00 96.88 180 ALA A C 1
ATOM 1438 O O . ALA A 1 180 ? -2.055 -1.950 12.409 1.00 96.88 180 ALA A O 1
ATOM 1439 N N . VAL A 1 181 ? -1.882 -0.169 11.034 1.00 96.12 181 VAL A N 1
ATOM 1440 C CA . VAL A 1 181 ? -1.057 -0.835 10.025 1.00 96.12 181 VAL A CA 1
ATOM 1441 C C . VAL A 1 181 ? 0.395 -0.690 10.484 1.00 96.12 181 VAL A C 1
ATOM 1443 O O . VAL A 1 181 ? 0.831 0.418 10.798 1.00 96.12 181 VAL A O 1
ATOM 1446 N N . VAL A 1 182 ? 1.111 -1.799 10.605 1.00 96.38 182 VAL A N 1
ATOM 1447 C CA . VAL A 1 182 ? 2.486 -1.854 11.093 1.00 96.38 182 VAL A CA 1
ATOM 1448 C C . VAL A 1 182 ? 3.388 -2.248 9.946 1.00 96.38 182 VAL A C 1
ATOM 1450 O O . VAL A 1 182 ? 3.247 -3.317 9.357 1.00 96.38 182 VAL A O 1
ATOM 1453 N N . GLU A 1 183 ? 4.315 -1.360 9.641 1.00 95.62 183 GLU A N 1
ATOM 1454 C CA . GLU A 1 183 ? 5.189 -1.478 8.490 1.00 95.62 183 GLU A CA 1
ATOM 1455 C C . GLU A 1 183 ? 6.606 -1.712 8.979 1.00 95.62 183 GLU A C 1
ATOM 1457 O O . GLU A 1 183 ? 7.168 -0.913 9.728 1.00 95.62 183 GLU A O 1
ATOM 1462 N N . PHE A 1 184 ? 7.157 -2.842 8.572 1.00 94.69 184 PHE A N 1
ATOM 1463 C CA . PHE A 1 184 ? 8.489 -3.285 8.915 1.00 94.69 184 PHE A CA 1
ATOM 1464 C C . PHE A 1 184 ? 9.430 -2.843 7.794 1.00 94.69 184 PHE A C 1
ATOM 1466 O O . PHE A 1 184 ? 9.320 -3.300 6.651 1.00 94.69 184 PHE A O 1
ATOM 1473 N N . ARG A 1 185 ? 10.321 -1.894 8.088 1.00 94.81 185 ARG A N 1
ATOM 1474 C CA . ARG A 1 185 ? 11.199 -1.313 7.068 1.00 94.81 185 ARG A CA 1
ATOM 1475 C C . ARG A 1 185 ? 12.192 -2.370 6.584 1.00 94.81 185 ARG A C 1
ATOM 1477 O O . ARG A 1 185 ? 12.967 -2.895 7.373 1.00 94.81 185 ARG A O 1
ATOM 1484 N N . SER A 1 186 ? 12.151 -2.705 5.300 1.00 94.94 186 SER A N 1
ATOM 1485 C CA . SER A 1 186 ? 12.853 -3.862 4.727 1.00 94.94 186 SER A CA 1
ATOM 1486 C C . SER A 1 186 ? 13.663 -3.536 3.479 1.00 94.94 186 SER A C 1
ATOM 1488 O O . SER A 1 186 ? 14.677 -4.187 3.211 1.00 94.94 186 SER A O 1
ATOM 1490 N N . SER A 1 187 ? 13.257 -2.525 2.710 1.00 94.50 187 SER A N 1
ATOM 1491 C CA . SER A 1 187 ? 13.865 -2.280 1.407 1.00 94.50 187 SER A CA 1
ATOM 1492 C C . SER A 1 187 ? 15.193 -1.542 1.505 1.00 94.50 187 SER A C 1
ATOM 1494 O O . SER A 1 187 ? 15.470 -0.781 2.438 1.00 94.50 187 SER A O 1
ATOM 1496 N N . SER A 1 188 ? 16.027 -1.764 0.492 1.00 91.81 188 SER A N 1
ATOM 1497 C CA . SER A 1 188 ? 17.288 -1.040 0.341 1.00 91.81 188 SER A CA 1
ATOM 1498 C C . SER A 1 188 ? 17.055 0.418 -0.086 1.00 91.81 188 SER A C 1
ATOM 1500 O O . SER A 1 188 ? 16.059 0.706 -0.759 1.00 91.81 188 SER A O 1
ATOM 1502 N N . PRO A 1 189 ? 17.980 1.347 0.229 1.00 92.56 189 PRO A N 1
ATOM 1503 C CA . PRO A 1 189 ? 17.900 2.729 -0.231 1.00 92.56 189 PRO A CA 1
ATOM 1504 C C . PRO A 1 189 ? 17.729 2.843 -1.750 1.00 92.56 189 PRO A C 1
ATOM 1506 O O . PRO A 1 189 ? 18.419 2.180 -2.524 1.00 92.56 189 PRO A O 1
ATOM 1509 N N . LYS A 1 190 ? 16.821 3.721 -2.176 1.00 92.88 190 LYS A N 1
ATOM 1510 C CA . LYS A 1 190 ? 16.497 3.958 -3.588 1.00 92.88 190 LYS A CA 1
ATOM 1511 C C . LYS A 1 190 ? 17.175 5.247 -4.047 1.00 92.88 190 LYS A C 1
ATOM 1513 O O . LYS A 1 190 ? 17.055 6.268 -3.374 1.00 92.88 190 LYS A O 1
ATOM 1518 N N . SER A 1 191 ? 17.893 5.222 -5.172 1.00 92.56 191 SER A N 1
ATOM 1519 C CA . SER A 1 191 ? 18.653 6.398 -5.634 1.00 92.56 191 SER A CA 1
ATOM 1520 C C . SER A 1 191 ? 17.831 7.337 -6.512 1.00 92.56 191 SER A C 1
ATOM 1522 O O . SER A 1 191 ? 18.151 8.519 -6.629 1.00 92.56 191 SER A O 1
ATOM 1524 N N . ASN A 1 192 ? 16.773 6.833 -7.146 1.00 92.44 192 ASN A N 1
ATOM 1525 C CA . ASN A 1 192 ? 15.871 7.623 -7.979 1.00 92.44 192 ASN A CA 1
ATOM 1526 C C . ASN A 1 192 ? 14.455 7.009 -8.034 1.00 92.44 192 ASN A C 1
ATOM 1528 O O . ASN A 1 192 ? 14.190 5.949 -7.467 1.00 92.44 192 ASN A O 1
ATOM 1532 N N . ALA A 1 193 ? 13.541 7.674 -8.748 1.00 90.69 193 ALA A N 1
ATOM 1533 C CA . ALA A 1 193 ? 12.149 7.239 -8.884 1.00 90.69 193 ALA A CA 1
ATOM 1534 C C . ALA A 1 193 ? 11.984 5.884 -9.597 1.00 90.69 193 ALA A C 1
ATOM 1536 O O . ALA A 1 193 ? 11.064 5.139 -9.273 1.00 90.69 193 ALA A O 1
ATOM 1537 N N . ALA A 1 194 ? 12.857 5.543 -10.549 1.00 95.06 194 ALA A N 1
ATOM 1538 C CA . ALA A 1 194 ? 12.812 4.238 -11.199 1.00 95.06 194 ALA A CA 1
ATOM 1539 C C . ALA A 1 194 ? 13.191 3.123 -10.218 1.00 95.06 194 ALA A C 1
ATOM 1541 O O . ALA A 1 194 ? 12.505 2.108 -10.189 1.00 95.06 194 ALA A O 1
ATOM 1542 N N . ASP A 1 195 ? 14.202 3.335 -9.369 1.00 94.75 195 ASP A N 1
ATOM 1543 C CA . ASP A 1 195 ? 14.567 2.375 -8.318 1.00 94.75 195 ASP A CA 1
ATOM 1544 C C . ASP A 1 195 ? 13.426 2.202 -7.306 1.00 94.75 195 ASP A C 1
ATOM 1546 O O . ASP A 1 195 ? 13.121 1.083 -6.896 1.00 94.75 195 ASP A O 1
ATOM 1550 N N . ALA A 1 196 ? 12.766 3.304 -6.930 1.00 93.50 196 ALA A N 1
ATOM 1551 C CA . ALA A 1 196 ? 11.647 3.292 -5.989 1.00 93.50 196 ALA A CA 1
ATOM 1552 C C . ALA A 1 196 ? 10.415 2.543 -6.522 1.00 93.50 196 ALA A C 1
ATOM 1554 O O . ALA A 1 196 ? 9.682 1.941 -5.746 1.00 93.50 196 ALA A O 1
ATOM 1555 N N . LEU A 1 197 ? 10.194 2.556 -7.839 1.00 95.88 197 LEU A N 1
ATOM 1556 C CA . LEU A 1 197 ? 9.065 1.878 -8.485 1.00 95.88 197 LEU A CA 1
ATOM 1557 C C . LEU A 1 197 ? 9.414 0.469 -8.978 1.00 95.88 197 LEU A C 1
ATOM 1559 O O . LEU A 1 197 ? 8.518 -0.289 -9.348 1.00 95.88 197 LEU A O 1
ATOM 1563 N N . ARG A 1 198 ? 10.703 0.111 -8.990 1.00 96.38 198 ARG A N 1
ATOM 1564 C CA . ARG A 1 198 ? 11.224 -1.081 -9.661 1.00 96.38 198 ARG A CA 1
ATOM 1565 C C . ARG A 1 198 ? 10.522 -2.355 -9.222 1.00 96.38 198 ARG A C 1
ATOM 1567 O O . ARG A 1 198 ? 10.012 -3.071 -10.073 1.00 96.38 198 ARG A O 1
ATOM 1574 N N . VAL A 1 199 ? 10.450 -2.615 -7.921 1.00 96.38 199 VAL A N 1
ATOM 1575 C CA . VAL A 1 199 ? 9.877 -3.860 -7.387 1.00 96.38 199 VAL A CA 1
ATOM 1576 C C . VAL A 1 199 ? 8.407 -4.012 -7.774 1.00 96.38 199 VAL A C 1
ATOM 1578 O O . VAL A 1 199 ? 8.040 -5.040 -8.336 1.00 96.38 199 VAL A O 1
ATOM 1581 N N . SER A 1 200 ? 7.597 -2.963 -7.630 1.00 95.69 200 SER A N 1
ATOM 1582 C CA . SER A 1 200 ? 6.197 -2.994 -8.074 1.00 95.69 200 SER A CA 1
ATOM 1583 C C . SER A 1 200 ? 6.061 -3.174 -9.594 1.00 95.69 200 SER A C 1
ATOM 1585 O O . SER A 1 200 ? 5.146 -3.854 -10.061 1.00 95.69 200 SER A O 1
ATOM 1587 N N . MET A 1 201 ? 6.987 -2.619 -10.392 1.00 97.56 201 MET A N 1
ATOM 1588 C CA . MET A 1 201 ? 7.027 -2.866 -11.840 1.00 97.56 201 MET A CA 1
ATOM 1589 C C . MET A 1 201 ? 7.339 -4.336 -12.143 1.00 97.56 201 MET A C 1
ATOM 1591 O O . MET A 1 201 ? 6.697 -4.913 -13.021 1.00 97.56 201 MET A O 1
ATOM 1595 N N . LEU A 1 202 ? 8.295 -4.944 -11.426 1.00 97.69 202 LEU A N 1
ATOM 1596 C CA . LEU A 1 202 ? 8.651 -6.358 -11.572 1.00 97.69 202 LEU A CA 1
ATOM 1597 C C . LEU A 1 202 ? 7.460 -7.260 -11.225 1.00 97.69 202 LEU A C 1
ATOM 1599 O O . LEU A 1 202 ? 7.111 -8.127 -12.024 1.00 97.69 202 LEU A O 1
ATOM 1603 N N . GLU A 1 203 ? 6.800 -7.031 -10.086 1.00 96.12 203 GLU A N 1
ATOM 1604 C CA . GLU A 1 203 ? 5.617 -7.795 -9.665 1.00 96.12 203 GLU A CA 1
ATOM 1605 C C . GLU A 1 203 ? 4.511 -7.748 -10.721 1.00 96.12 203 GLU A C 1
ATOM 1607 O O . GLU A 1 203 ? 3.992 -8.783 -11.153 1.00 96.12 203 GLU A O 1
ATOM 1612 N N . ARG A 1 204 ? 4.181 -6.538 -11.185 1.00 96.31 204 ARG A N 1
ATOM 1613 C CA . ARG A 1 204 ? 3.169 -6.331 -12.221 1.00 96.31 204 ARG A CA 1
ATOM 1614 C C . ARG A 1 204 ? 3.575 -7.021 -13.522 1.00 96.31 204 ARG A C 1
ATOM 1616 O O . ARG A 1 204 ? 2.743 -7.665 -14.159 1.00 96.31 204 ARG A O 1
ATOM 1623 N N . TRP A 1 205 ? 4.835 -6.903 -13.939 1.00 97.75 205 TRP A N 1
ATOM 1624 C CA . TRP A 1 205 ? 5.324 -7.517 -15.174 1.00 97.75 205 TRP A CA 1
ATOM 1625 C C . TRP A 1 205 ? 5.261 -9.045 -15.126 1.00 97.75 205 TRP A C 1
ATOM 1627 O O . TRP A 1 205 ? 4.774 -9.657 -16.077 1.00 97.75 205 TRP A O 1
ATOM 1637 N N . LEU A 1 206 ? 5.669 -9.662 -14.011 1.00 97.56 206 LEU A N 1
ATOM 1638 C CA . LEU A 1 206 ? 5.552 -11.111 -13.812 1.00 97.56 206 LEU A CA 1
ATOM 1639 C C . LEU A 1 206 ? 4.099 -11.573 -13.892 1.00 97.56 206 LEU A C 1
ATOM 1641 O O . LEU A 1 206 ? 3.823 -12.646 -14.417 1.00 97.56 206 LEU A O 1
ATOM 1645 N N . ARG A 1 207 ? 3.163 -10.757 -13.402 1.00 95.94 207 ARG A N 1
ATOM 1646 C CA . ARG A 1 207 ? 1.741 -11.093 -13.405 1.00 95.94 207 ARG A CA 1
ATOM 1647 C C . ARG A 1 207 ? 1.074 -10.966 -14.777 1.00 95.94 207 ARG A C 1
ATOM 1649 O O . ARG A 1 207 ? 0.230 -11.796 -15.098 1.00 95.94 207 ARG A O 1
ATOM 1656 N N . PHE A 1 208 ? 1.403 -9.929 -15.550 1.00 96.88 208 PHE A N 1
ATOM 1657 C CA . PHE A 1 208 ? 0.617 -9.545 -16.733 1.00 96.88 208 PHE A CA 1
ATOM 1658 C C .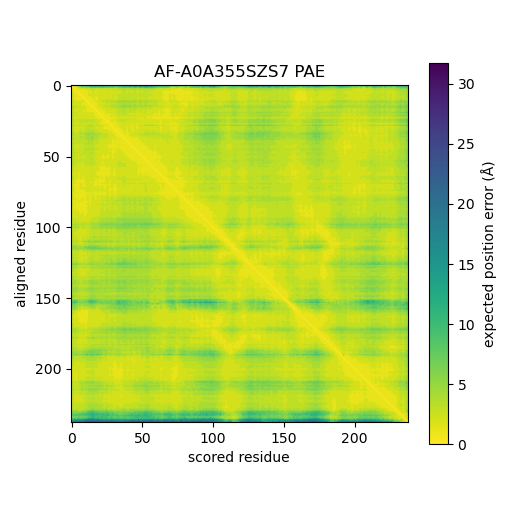 PHE A 1 208 ? 1.351 -9.620 -18.074 1.00 96.88 208 PHE A C 1
ATOM 1660 O O . PHE A 1 208 ? 0.689 -9.605 -19.107 1.00 96.88 208 PHE A O 1
ATOM 1667 N N . GLU A 1 209 ? 2.683 -9.687 -18.091 1.00 96.56 209 GLU A N 1
ATOM 1668 C CA . GLU A 1 209 ? 3.462 -9.635 -19.339 1.00 96.56 209 GLU A CA 1
ATOM 1669 C C . GLU A 1 2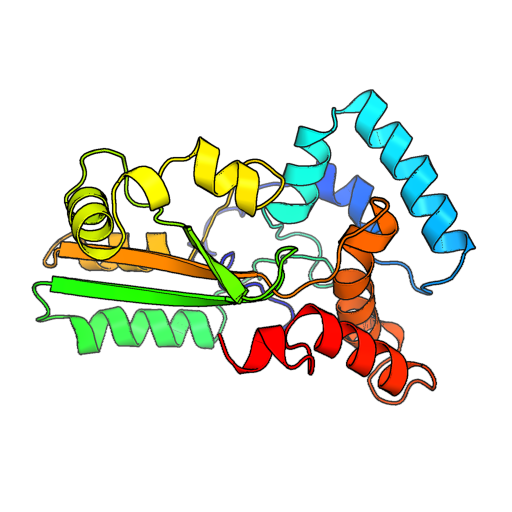09 ? 4.339 -10.872 -19.515 1.00 96.56 209 GLU A C 1
ATOM 1671 O O . GLU A 1 209 ? 4.223 -11.571 -20.518 1.00 96.56 209 GLU A O 1
ATOM 1676 N N . GLY A 1 210 ? 5.231 -11.128 -18.556 1.00 96.12 210 GLY A N 1
ATOM 1677 C CA . GLY A 1 210 ? 6.236 -12.181 -18.666 1.00 96.12 210 GLY A CA 1
ATOM 1678 C C . GLY A 1 210 ? 5.764 -13.546 -18.189 1.00 96.12 210 GLY A C 1
ATOM 1679 O O . GLY A 1 210 ? 6.099 -14.561 -18.795 1.00 96.12 210 GLY A O 1
ATOM 1680 N N . GLY A 1 211 ? 4.982 -13.582 -17.110 1.00 96.62 211 GLY A N 1
ATOM 1681 C CA . GLY A 1 211 ? 4.672 -14.828 -16.417 1.00 96.62 211 GLY A CA 1
ATOM 1682 C C . GLY A 1 211 ? 5.840 -15.343 -15.570 1.00 96.62 211 GLY A C 1
ATOM 1683 O O . GLY A 1 211 ? 6.965 -14.844 -15.627 1.00 96.62 211 GLY A O 1
ATOM 1684 N N . LEU A 1 212 ? 5.564 -16.382 -14.778 1.00 96.75 212 LEU A N 1
ATOM 1685 C CA . LEU A 1 212 ? 6.566 -17.037 -13.927 1.00 96.75 212 LEU A CA 1
ATOM 1686 C C . LEU A 1 212 ? 7.519 -17.959 -14.708 1.00 96.75 212 LEU A C 1
ATOM 1688 O O . LEU A 1 212 ? 8.562 -18.329 -14.179 1.00 96.75 212 LEU A O 1
ATOM 1692 N N . ASP A 1 213 ? 7.184 -18.281 -15.961 1.00 97.12 213 ASP A N 1
ATOM 1693 C CA . ASP A 1 213 ? 8.011 -19.099 -16.859 1.00 97.12 213 ASP A CA 1
ATOM 1694 C C . ASP A 1 213 ? 8.988 -18.258 -17.705 1.00 97.12 213 ASP A C 1
ATOM 1696 O O . ASP A 1 213 ? 9.766 -18.805 -18.491 1.00 97.12 213 ASP A O 1
ATOM 1700 N N . ALA A 1 214 ? 8.957 -16.925 -17.578 1.00 97.44 214 ALA A N 1
ATOM 1701 C CA . ALA A 1 214 ? 9.889 -16.056 -18.286 1.00 97.44 214 ALA A CA 1
ATOM 1702 C C . ALA A 1 214 ? 11.345 -16.303 -17.840 1.00 97.44 214 ALA A C 1
ATOM 1704 O O . ALA A 1 214 ? 11.589 -16.532 -16.652 1.00 97.44 214 ALA A O 1
ATOM 1705 N N . PRO A 1 215 ? 12.339 -16.175 -18.742 1.00 97.31 215 PRO A N 1
ATOM 1706 C CA . PRO A 1 215 ? 13.754 -16.335 -18.394 1.00 97.31 215 PRO A CA 1
ATOM 1707 C C . PRO A 1 215 ? 14.217 -15.437 -17.235 1.00 97.31 215 PRO A C 1
ATOM 1709 O O . PRO A 1 215 ? 15.060 -15.834 -16.432 1.00 97.31 215 PRO A O 1
ATOM 1712 N N . GLU A 1 216 ? 13.662 -14.229 -17.130 1.00 96.81 216 GLU A N 1
ATOM 1713 C CA . GLU A 1 216 ? 13.984 -13.248 -16.095 1.00 96.81 216 GLU A CA 1
ATOM 1714 C C . GLU A 1 216 ? 13.267 -13.510 -14.761 1.00 96.81 216 GLU A C 1
ATOM 1716 O O . GLU A 1 216 ? 13.653 -12.931 -13.742 1.00 96.81 216 GLU A O 1
ATOM 1721 N N . ALA A 1 217 ? 12.249 -14.381 -14.733 1.00 97.75 217 ALA A N 1
ATOM 1722 C CA . ALA A 1 217 ? 11.321 -14.494 -13.611 1.00 97.75 217 ALA A CA 1
ATOM 1723 C C . ALA A 1 217 ? 12.006 -14.827 -12.284 1.00 97.75 217 ALA A C 1
ATOM 1725 O O . ALA A 1 217 ? 11.731 -14.190 -11.269 1.00 97.75 217 ALA A O 1
ATOM 1726 N N . ALA A 1 218 ? 12.953 -15.769 -12.295 1.00 98.06 218 ALA A N 1
ATOM 1727 C CA . ALA A 1 218 ? 13.703 -16.144 -11.098 1.00 98.06 218 ALA A CA 1
ATOM 1728 C C . ALA A 1 218 ? 14.518 -14.970 -10.524 1.00 98.06 218 ALA A C 1
ATOM 1730 O O . ALA A 1 218 ? 14.560 -14.783 -9.310 1.00 98.06 218 ALA A O 1
ATOM 1731 N N . SER A 1 219 ? 15.129 -14.159 -11.393 1.00 97.81 219 SER A N 1
ATOM 1732 C CA . SER A 1 219 ? 15.898 -12.978 -10.988 1.00 97.81 219 SER A CA 1
ATOM 1733 C C . SER A 1 219 ? 14.985 -11.889 -10.420 1.00 97.81 219 SER A C 1
ATOM 1735 O O . SER A 1 219 ? 15.253 -11.341 -9.353 1.00 97.81 219 SER A O 1
ATOM 1737 N N . TYR A 1 220 ? 13.854 -11.627 -11.079 1.00 97.69 220 TYR A N 1
ATOM 1738 C CA . TYR A 1 220 ? 12.884 -10.634 -10.615 1.00 97.69 220 TYR A CA 1
ATOM 1739 C C . TYR A 1 220 ? 12.245 -11.027 -9.283 1.00 97.69 220 TYR A C 1
ATOM 1741 O O . TYR A 1 220 ? 12.138 -10.189 -8.395 1.00 97.69 220 TYR A O 1
ATOM 1749 N N . LEU A 1 221 ? 11.885 -12.300 -9.096 1.00 97.56 221 LEU A N 1
ATOM 1750 C CA . LEU A 1 221 ? 11.388 -12.807 -7.814 1.00 97.56 221 LEU A CA 1
ATOM 1751 C C . LEU A 1 221 ? 12.431 -12.687 -6.698 1.00 97.56 221 LEU A C 1
ATOM 1753 O O . LEU A 1 221 ? 12.068 -12.383 -5.563 1.00 97.56 221 LEU A O 1
ATOM 1757 N N . ALA A 1 222 ? 13.713 -12.916 -7.000 1.00 96.94 222 ALA A N 1
ATOM 1758 C CA . ALA A 1 222 ? 14.786 -12.734 -6.027 1.00 96.94 222 ALA A CA 1
ATOM 1759 C C . ALA A 1 222 ? 14.919 -11.264 -5.603 1.00 96.94 222 ALA A C 1
ATOM 1761 O O . ALA A 1 222 ? 15.044 -10.988 -4.414 1.00 96.94 222 ALA A O 1
ATOM 1762 N N . GLU A 1 223 ? 14.822 -10.330 -6.551 1.00 96.62 223 GLU A N 1
ATOM 1763 C CA . GLU A 1 223 ? 14.847 -8.895 -6.259 1.00 96.62 223 GLU A CA 1
ATOM 1764 C C . GLU A 1 223 ? 13.627 -8.446 -5.441 1.00 96.62 223 GLU A C 1
ATOM 1766 O O . GLU A 1 223 ? 13.780 -7.750 -4.441 1.00 96.62 223 GLU A O 1
ATOM 1771 N N . ILE A 1 224 ? 12.424 -8.902 -5.809 1.00 96.44 224 ILE A N 1
ATOM 1772 C CA . ILE A 1 224 ? 11.192 -8.643 -5.047 1.00 96.44 224 ILE A CA 1
ATOM 1773 C C . ILE A 1 224 ? 11.331 -9.161 -3.611 1.00 96.44 224 ILE A C 1
ATOM 1775 O O . ILE A 1 224 ? 10.998 -8.465 -2.651 1.00 96.44 224 ILE A O 1
ATOM 1779 N N . ARG A 1 225 ? 11.850 -10.383 -3.449 1.00 95.50 225 ARG A N 1
ATOM 1780 C CA . ARG A 1 225 ? 12.063 -10.980 -2.131 1.00 95.50 225 ARG A CA 1
ATOM 1781 C C . ARG A 1 225 ? 13.080 -10.199 -1.310 1.00 95.50 225 ARG A C 1
ATOM 1783 O O . ARG A 1 225 ? 12.850 -10.025 -0.122 1.00 95.50 225 ARG A O 1
ATOM 1790 N N . GLU A 1 226 ? 14.172 -9.741 -1.911 1.00 94.69 226 GLU A N 1
ATOM 1791 C CA . GLU A 1 226 ? 15.169 -8.945 -1.191 1.00 94.69 226 GLU A CA 1
ATOM 1792 C C . GLU A 1 226 ? 14.602 -7.599 -0.719 1.00 94.69 226 GLU A C 1
ATOM 1794 O O . GLU A 1 226 ? 15.026 -7.081 0.307 1.00 94.69 226 GLU A O 1
ATOM 1799 N N . ASP A 1 227 ? 13.603 -7.044 -1.404 1.00 94.62 227 ASP A N 1
ATOM 1800 C CA . ASP A 1 227 ? 12.990 -5.784 -0.980 1.00 94.62 227 ASP A CA 1
ATOM 1801 C C . ASP A 1 227 ? 11.952 -5.964 0.135 1.00 94.62 227 ASP A C 1
ATOM 1803 O O . ASP A 1 227 ? 11.910 -5.167 1.073 1.00 94.62 227 ASP A O 1
ATOM 1807 N N . TYR A 1 228 ? 11.125 -7.012 0.059 1.00 94.38 228 TYR A N 1
ATOM 1808 C CA . TYR A 1 228 ? 10.022 -7.239 1.004 1.00 94.38 228 TYR A CA 1
ATOM 1809 C C . TYR A 1 228 ? 10.352 -8.185 2.160 1.00 94.38 228 TYR A C 1
ATOM 1811 O O . TYR A 1 228 ? 9.700 -8.132 3.198 1.00 94.38 228 TYR A O 1
ATOM 1819 N N . ALA A 1 229 ? 11.321 -9.078 2.003 1.00 93.94 229 ALA A N 1
ATOM 1820 C CA . ALA A 1 229 ? 11.714 -10.056 3.015 1.00 93.94 229 ALA A CA 1
ATOM 1821 C C . ALA A 1 229 ? 13.207 -10.413 2.858 1.00 93.94 229 ALA A C 1
ATOM 1823 O O . ALA A 1 229 ? 13.531 -11.571 2.540 1.00 93.94 229 ALA A O 1
ATOM 1824 N N . PRO A 1 230 ? 14.111 -9.426 3.034 1.00 93.38 230 PRO A N 1
ATOM 1825 C CA . PRO A 1 230 ? 15.541 -9.601 2.820 1.00 93.38 230 PRO A CA 1
ATOM 1826 C C . PRO A 1 230 ? 16.131 -10.698 3.698 1.00 93.38 230 PRO A C 1
ATOM 1828 O O . PRO A 1 230 ? 15.681 -10.988 4.809 1.00 93.38 230 PRO A O 1
ATOM 1831 N N . ASN A 1 231 ? 17.196 -11.308 3.187 1.00 89.00 231 ASN A N 1
ATOM 1832 C CA . ASN A 1 231 ? 17.883 -12.410 3.858 1.00 89.00 231 ASN A CA 1
ATOM 1833 C C . ASN A 1 231 ? 19.021 -11.954 4.792 1.00 89.00 231 ASN A C 1
ATOM 1835 O O . ASN A 1 231 ? 19.694 -12.789 5.399 1.00 89.00 231 ASN A O 1
ATOM 1839 N N . ARG A 1 232 ? 19.281 -10.646 4.867 1.00 88.75 232 ARG A N 1
ATOM 1840 C CA . ARG A 1 232 ? 20.377 -10.083 5.664 1.00 88.75 232 ARG A CA 1
ATOM 1841 C C . ARG A 1 232 ? 20.139 -10.269 7.164 1.00 88.75 232 ARG A C 1
ATOM 1843 O O . ARG A 1 232 ? 19.008 -10.222 7.636 1.00 88.75 232 ARG A O 1
ATOM 1850 N N . GLU A 1 233 ? 21.225 -10.513 7.892 1.00 86.31 233 GLU A N 1
ATOM 1851 C CA . GLU A 1 233 ? 21.219 -10.860 9.322 1.00 86.31 233 GLU A CA 1
ATOM 1852 C C . GLU A 1 233 ? 20.522 -9.796 10.172 1.00 86.31 233 GLU A C 1
ATOM 1854 O O . GLU A 1 233 ? 19.623 -10.126 10.939 1.00 86.31 233 GLU A O 1
ATOM 1859 N N . SER A 1 234 ? 20.832 -8.521 9.926 1.00 84.81 234 SER A N 1
ATOM 1860 C CA . SER A 1 234 ? 20.228 -7.384 10.626 1.00 84.81 234 SER A CA 1
ATOM 1861 C C . SER A 1 234 ? 18.698 -7.386 10.579 1.00 84.81 234 SER A C 1
ATOM 1863 O O . SER A 1 234 ? 18.053 -7.122 11.587 1.00 84.81 234 SER A O 1
ATOM 1865 N N . PHE A 1 235 ? 18.105 -7.779 9.452 1.00 85.62 235 PHE A N 1
ATOM 1866 C CA . PHE A 1 235 ? 16.653 -7.862 9.300 1.00 85.62 235 PHE A CA 1
ATOM 1867 C C . PHE A 1 235 ? 16.034 -9.077 10.007 1.00 85.62 235 PHE A C 1
ATOM 1869 O O . PHE A 1 235 ? 14.887 -9.033 10.438 1.00 85.62 235 PHE A O 1
ATOM 1876 N N . ARG A 1 236 ? 16.773 -10.186 10.103 1.00 82.50 236 ARG A N 1
ATOM 1877 C CA . ARG A 1 236 ? 16.287 -11.450 10.681 1.00 82.50 236 ARG A CA 1
ATOM 1878 C C . ARG A 1 236 ? 16.322 -11.479 12.201 1.00 82.50 236 ARG A C 1
ATOM 1880 O O . ARG A 1 236 ? 15.566 -12.240 12.798 1.00 82.50 236 ARG A O 1
ATOM 1887 N N . GLU A 1 237 ? 17.240 -10.726 12.792 1.00 77.88 237 GLU A N 1
ATOM 1888 C CA . GLU A 1 237 ? 17.476 -10.697 14.238 1.00 77.88 237 GLU A CA 1
ATOM 1889 C C . GLU A 1 237 ? 16.749 -9.548 14.955 1.00 77.88 237 GLU A C 1
ATOM 1891 O O . GLU A 1 237 ? 16.895 -9.412 16.171 1.00 77.88 237 GLU A O 1
ATOM 1896 N N . THR A 1 238 ? 15.977 -8.738 14.217 1.00 63.34 238 THR A N 1
ATOM 1897 C CA . THR A 1 238 ? 15.164 -7.636 14.762 1.00 63.34 238 THR A CA 1
ATOM 1898 C C . THR A 1 238 ? 13.847 -8.124 15.367 1.00 63.34 238 THR A C 1
ATOM 1900 O O . THR A 1 238 ? 13.219 -9.040 14.787 1.00 63.34 238 THR A O 1
#

Solvent-accessible surface area (backbone atoms only — not comparable to full-atom values): 13215 Å² total; per-residue (Å²): 112,70,90,51,29,32,61,59,30,26,50,60,72,62,90,49,88,72,73,85,47,80,63,30,68,74,43,45,70,53,58,60,48,89,53,98,45,74,67,45,48,52,47,34,56,55,53,47,52,50,48,29,76,74,63,34,61,65,54,52,55,29,39,58,68,27,33,31,71,87,45,72,83,42,71,45,8,18,50,85,50,72,46,71,69,59,52,49,51,53,46,44,53,60,64,76,42,66,80,40,56,66,47,82,45,80,43,85,46,55,42,42,52,44,68,45,55,77,39,58,50,56,80,55,56,90,87,34,71,25,31,53,51,34,29,72,74,64,37,58,68,57,60,30,66,70,55,41,26,62,60,61,74,47,75,86,55,64,73,51,20,36,49,68,60,47,52,44,60,75,35,60,88,67,29,51,48,30,42,28,42,36,34,34,14,32,11,70,87,61,90,47,71,63,57,66,44,39,52,65,33,45,56,44,30,37,72,76,64,56,32,80,84,30,93,59,31,67,59,47,52,50,53,40,38,42,27,50,62,41,86,50,65,68,51,70,77,97

Mean predicted aligned error: 3.32 Å

Foldseek 3Di:
DPLLADLQQQQDDLVDDHDDQVVLVQCFCLLAPLDPDPVSVVCNVVSVVVCCVVPNPQSNVLSQPQEDDPDSLHHNHNDSHHDPVNVVVLVCLVPVCVQPAEDEDEAEFEFAADFFDKQWAWPDDPPDPQLVVQCVVPNPVSNDQVNNCVSRVHHDHNYHNGPQVSSCVSCVVRYHYYYTYMYTYQAHDAPDPCSSSVLVNLVSNCVPNQDCPHPCNVVSVVNNCNRTPNPDPSNVVD

pLDDT: mean 95.28, std 3.87, range [63.34, 98.19]

Nearest PDB structures (foldseek):
  3gaa-assembly1_D-2  TM=3.653E-01  e=3.385E-01  Thermoplasma acidophilum
  3gaa-assembly1_A  TM=3.630E-01  e=8.867E-01  Thermoplasma acidophilum
  3kvv-assembly1_F  TM=3.552E-01  e=3.655E+00  Escherichia coli K-12
  1um9-assembly1_C  TM=1.457E-01  e=3.868E+00  Thermus thermophilus

Radius of gyration: 18.84 Å; Cα contacts (8 Å, |Δi|>4): 365; chains: 1; bounding box: 44×39×48 Å